Protein AF-0000000084574179 (afdb_homodimer)

Foldseek 3Di:
DPWQWDWDDDPPDTLTDTDDPDDDDALDDVVVWDLADKDAAADDPPDDLVPVVRLQVVAAPFPRQWFFDDPVRDIDGHVVSLLSVLVNLVSVCVVPNDPDPVSVVSNVVSVVSNVSVCVVVVFPDDFDWDFDQPPVRPDTDTDGDSHRPMDRGTDCVVSSVSRNVRSVPDPPVVD/DPFQWDWDDDPPDTLTDTDDDDDDDALDDVVVWDLADKDAAADDPPDDLVPVVRLQVVAAPFPRQWFFDDPVRDIDGHVVSLLSVLVNLVSVCVVPNDPDPVSVVSNVVSVVSNVSVCVVVVFPDDFDWDFDQDPVRPDTDTDGDSHRPMDRGTDCVVSSVSRNVRSVPDPPVVD

Secondary structure (DSSP, 8-state):
-----EEE--SSS-EEEEE------BSS-GGGS-S-EEEE----SS--TT-HHHHHTTSPTTTSSEEEETTTTEEEEEHHHHHHHHHHHHHHHHHS--SSHHHHHHHHHHHHHHHHHHHHH---BEEEEEEEE-TTSS-EEEEE--TT-EEEE--HHHHHHHHHHHHTTS-GGG-/-----EEE-SSSS-EEEEE------BSS-GGGS-S-EEEE----SS--TT-HHHHHTTSPTTTSSEEEETTTTEEEEEHHHHHHHHHHHHHHHHHS--SSHHHHHHHHHHHHHHHHHHHHH---BEEEEEEEE-TTSS-EEEEE--TT-EEEE--HHHHHHHHHHHHTTS-GGG-

Solvent-accessible surface area (backbone atoms only — not comparable to full-atom values): 19547 Å² total; per-residue (Å²): 127,82,81,62,71,40,63,56,86,50,76,98,49,56,63,42,34,39,70,48,96,67,93,68,66,45,78,55,62,63,90,81,52,53,66,49,16,26,32,54,37,65,86,45,92,50,60,49,73,84,40,60,68,57,59,57,62,76,38,32,70,88,58,55,34,33,38,62,46,73,95,84,47,47,54,26,29,30,42,34,43,51,48,51,49,32,50,51,47,47,39,46,27,54,74,41,72,58,90,42,72,65,50,44,51,49,40,49,51,30,52,46,49,48,53,52,50,49,42,30,62,38,45,42,42,54,23,52,48,41,79,38,76,30,91,83,66,79,43,76,39,80,39,69,48,52,67,67,39,72,41,76,12,26,60,40,51,56,57,36,50,53,34,35,56,46,44,73,68,49,61,84,81,73,110,128,80,82,63,71,41,63,54,80,56,81,97,52,55,62,43,34,38,70,47,95,67,94,68,68,47,78,55,60,63,89,81,52,52,68,49,16,26,31,55,37,64,84,44,94,48,62,48,72,86,40,60,69,58,58,56,64,75,38,31,69,88,56,52,35,34,39,62,47,74,95,82,46,47,55,25,28,30,41,33,43,52,46,50,52,32,50,50,47,48,40,45,27,53,74,41,72,58,90,42,72,64,51,43,51,51,41,50,52,29,52,46,50,47,53,52,49,49,43,30,61,38,45,42,41,54,24,50,49,42,79,37,75,29,91,85,66,80,44,74,40,83,39,71,48,52,66,68,39,72,41,77,11,25,61,40,52,56,56,38,50,52,34,34,54,46,46,74,69,49,62,83,81,71,111

Structure (mmCIF, N/CA/C/O backbone):
data_AF-0000000084574179-model_v1
#
loop_
_entity.id
_entity.type
_entity.pdbx_description
1 polymer 'Oxidase ustYa'
#
loop_
_atom_site.group_PDB
_atom_site.id
_atom_site.type_symbol
_atom_site.label_atom_id
_atom_site.label_alt_id
_atom_site.label_comp_id
_atom_site.label_asym_id
_atom_site.label_entity_id
_atom_site.label_seq_id
_atom_site.pdbx_PDB_ins_code
_atom_site.Cartn_x
_atom_site.Cartn_y
_atom_site.Cartn_z
_atom_site.occupancy
_atom_site.B_iso_or_equiv
_atom_site.auth_seq_id
_atom_site.auth_comp_id
_atom_site.auth_asym_id
_atom_site.auth_atom_id
_atom_site.pdbx_PDB_model_num
ATOM 1 N N . MET A 1 1 ? -25.5 13.062 -9.18 1 33.16 1 MET A N 1
ATOM 2 C CA . MET A 1 1 ? -24.188 13.328 -8.586 1 33.16 1 MET A CA 1
ATOM 3 C C . MET A 1 1 ? -23.109 13.43 -9.664 1 33.16 1 MET A C 1
ATOM 5 O O . MET A 1 1 ? -23.109 12.648 -10.617 1 33.16 1 MET A O 1
ATOM 9 N N . PRO A 1 2 ? -22.391 14.562 -9.672 1 37.19 2 PRO A N 1
ATOM 10 C CA . PRO A 1 2 ? -21.422 14.688 -10.773 1 37.19 2 PRO A CA 1
ATOM 11 C C . PRO A 1 2 ? -20.438 13.531 -10.828 1 37.19 2 PRO A C 1
ATOM 13 O O . PRO A 1 2 ? -20.188 12.883 -9.805 1 37.19 2 PRO A O 1
ATOM 16 N N . PRO A 1 3 ? -20.141 13.062 -11.992 1 38.44 3 PRO A N 1
ATOM 17 C CA . PRO A 1 3 ? -19.188 11.961 -12.148 1 38.44 3 PRO A CA 1
ATOM 18 C C . PRO A 1 3 ? -17.859 12.227 -11.453 1 38.44 3 PRO A C 1
ATOM 20 O O . PRO A 1 3 ? -17.297 13.32 -11.578 1 38.44 3 PRO A O 1
ATOM 23 N N . LYS A 1 4 ? -17.453 11.523 -10.375 1 46.97 4 LYS A N 1
ATOM 24 C CA . LYS A 1 4 ? -16.266 11.656 -9.539 1 46.97 4 LYS A CA 1
ATOM 25 C C . LYS A 1 4 ? -14.984 11.375 -10.336 1 46.97 4 LYS A C 1
ATOM 27 O O . LYS A 1 4 ? -14.633 10.219 -10.555 1 46.97 4 LYS A O 1
ATOM 32 N N . HIS A 1 5 ? -14.648 12.328 -11.492 1 40.31 5 HIS A N 1
ATOM 33 C CA . HIS A 1 5 ? -13.398 12.102 -12.219 1 40.31 5 HIS A CA 1
ATOM 34 C C . HIS A 1 5 ? -12.234 12.82 -11.531 1 40.31 5 HIS A C 1
ATOM 36 O O . HIS A 1 5 ? -12.352 13.992 -11.172 1 40.31 5 HIS A O 1
ATOM 42 N N . ALA A 1 6 ? -11.508 12.227 -10.656 1 45.81 6 ALA A N 1
ATOM 43 C CA . ALA A 1 6 ? -10.297 12.883 -10.188 1 45.81 6 ALA A CA 1
ATOM 44 C C . ALA A 1 6 ? -9.062 12.336 -10.898 1 45.81 6 ALA A C 1
ATOM 46 O O . ALA A 1 6 ? -8.984 11.141 -11.188 1 45.81 6 ALA A O 1
ATOM 47 N N . THR A 1 7 ? -8.406 13.312 -11.648 1 45.06 7 THR A N 1
ATOM 48 C CA . THR A 1 7 ? -7.195 12.922 -12.367 1 45.06 7 THR A CA 1
ATOM 49 C C . THR A 1 7 ? -5.957 13.531 -11.711 1 45.06 7 THR A C 1
ATOM 51 O O . THR A 1 7 ? -5.996 14.672 -11.234 1 45.06 7 THR A O 1
ATOM 54 N N . LEU A 1 8 ? -5.242 12.93 -11.086 1 45.03 8 LEU A N 1
ATOM 55 C CA . LEU A 1 8 ? -3.924 13.484 -10.789 1 45.03 8 LEU A CA 1
ATOM 56 C C . LEU A 1 8 ? -3.059 13.531 -12.047 1 45.03 8 LEU A C 1
ATOM 58 O O . LEU A 1 8 ? -3.168 12.656 -12.914 1 45.03 8 LEU A O 1
ATOM 62 N N . LEU A 1 9 ? -2.605 15.016 -12.414 1 39.53 9 LEU A N 1
ATOM 63 C CA . LEU A 1 9 ? -1.949 15.5 -13.625 1 39.53 9 LEU A CA 1
ATOM 64 C C . LEU A 1 9 ? -0.779 14.594 -14 1 39.53 9 LEU A C 1
ATOM 66 O O . LEU A 1 9 ? -0.029 14.148 -13.133 1 39.53 9 LEU A O 1
ATOM 70 N N . SER A 1 10 ? -0.523 13.602 -14.641 1 37.28 10 SER A N 1
ATOM 71 C CA . SER A 1 10 ? 0.665 13.727 -15.484 1 37.28 10 SER A CA 1
ATOM 72 C C . SER A 1 10 ? 0.309 14.242 -16.875 1 37.28 10 SER A C 1
ATOM 74 O O . SER A 1 10 ? -0.861 14.234 -17.266 1 37.28 10 SER A O 1
ATOM 76 N N . GLY A 1 11 ? 0.774 14.102 -17.969 1 37.06 11 GLY A N 1
ATOM 77 C CA . GLY A 1 11 ? 0.663 14.016 -19.422 1 37.06 11 GLY A CA 1
ATOM 78 C C . GLY A 1 11 ? -0.451 13.094 -19.875 1 37.06 11 GLY A C 1
ATOM 79 O O . GLY A 1 11 ? -1.418 12.867 -19.141 1 37.06 11 GLY A O 1
ATOM 80 N N . THR A 1 12 ? -0.338 12.234 -21.031 1 42 12 THR A N 1
ATOM 81 C CA . THR A 1 12 ? -1.241 11.375 -21.781 1 42 12 THR A CA 1
ATOM 82 C C . THR A 1 12 ? -1.78 10.242 -20.906 1 42 12 THR A C 1
ATOM 84 O O . THR A 1 12 ? -2.785 9.617 -21.25 1 42 12 THR A O 1
ATOM 87 N N . GLN A 1 13 ? -1.018 9.742 -19.922 1 43.09 13 GLN A N 1
ATOM 88 C CA . GLN A 1 13 ? -1.511 8.609 -19.141 1 43.09 13 GLN A CA 1
ATOM 89 C C . GLN A 1 13 ? -1.781 9 -17.703 1 43.09 13 GLN A C 1
ATOM 91 O O . GLN A 1 13 ? -0.897 9.531 -17.016 1 43.09 13 GLN A O 1
ATOM 96 N N . THR A 1 14 ? -3.195 9.328 -17.328 1 53.28 14 THR A N 1
ATOM 97 C CA . THR A 1 14 ? -3.693 9.812 -16.047 1 53.28 14 THR A CA 1
ATOM 98 C C . THR A 1 14 ? -4.258 8.664 -15.219 1 53.28 14 THR A C 1
ATOM 100 O O . THR A 1 14 ? -4.805 7.703 -15.766 1 53.28 14 THR A O 1
ATOM 103 N N . THR A 1 15 ? -3.678 8.617 -13.992 1 61.66 15 THR A N 1
ATOM 104 C CA . THR A 1 15 ? -4.395 7.742 -13.07 1 61.66 15 THR A CA 1
ATOM 105 C C . THR A 1 15 ? -5.727 8.359 -12.664 1 61.66 15 THR A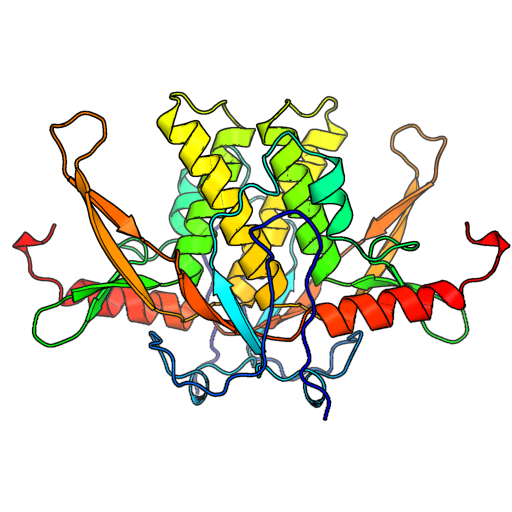 C 1
ATOM 107 O O . THR A 1 15 ? -5.766 9.5 -12.18 1 61.66 15 THR A O 1
ATOM 110 N N . SER A 1 16 ? -6.777 7.773 -13.188 1 60.12 16 SER A N 1
ATOM 111 C CA . SER A 1 16 ? -8.094 8.32 -12.891 1 60.12 16 SER A CA 1
ATOM 112 C C . SER A 1 16 ? -9.008 7.27 -12.273 1 60.12 16 SER A C 1
ATOM 114 O O . SER A 1 16 ? -8.75 6.07 -12.391 1 60.12 16 SER A O 1
ATOM 116 N N . VAL A 1 17 ? -9.922 7.707 -11.422 1 57.12 17 VAL A N 1
ATOM 117 C CA . VAL A 1 17 ? -10.969 6.84 -10.883 1 57.12 17 VAL A CA 1
ATOM 118 C C . VAL A 1 17 ? -12.336 7.305 -11.391 1 57.12 17 VAL A C 1
ATOM 120 O O . VAL A 1 17 ? -12.586 8.508 -11.508 1 57.12 17 VAL A O 1
ATOM 123 N N . THR A 1 18 ? -13.07 6.379 -11.953 1 58.19 18 THR A N 1
ATOM 124 C CA . THR A 1 18 ? -14.414 6.633 -12.445 1 58.19 18 THR A CA 1
ATOM 125 C C . THR A 1 18 ? -15.438 5.793 -11.68 1 58.19 18 THR A C 1
ATOM 127 O O . THR A 1 18 ? -15.094 4.738 -11.133 1 58.19 18 THR A O 1
ATOM 130 N N . SER A 1 19 ? -16.578 6.215 -11.383 1 53.06 19 SER A N 1
ATOM 131 C CA . SER A 1 19 ? -17.656 5.461 -10.727 1 53.06 19 SER A CA 1
ATOM 132 C C . SER A 1 19 ? -18.141 4.324 -11.617 1 53.06 19 SER A C 1
ATOM 134 O O . SER A 1 19 ? -18.453 4.535 -12.789 1 53.06 19 SER A O 1
ATOM 136 N N . ARG A 1 20 ? -17.875 3.031 -11.359 1 59.81 20 ARG A N 1
ATOM 137 C CA . ARG A 1 20 ? -18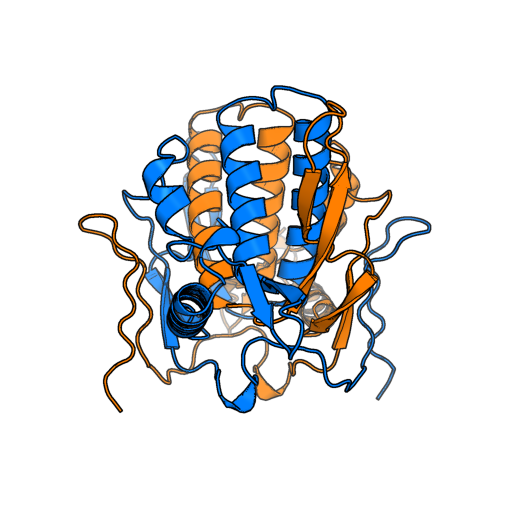.391 1.883 -12.086 1 59.81 20 ARG A CA 1
ATOM 138 C C . ARG A 1 20 ? -18.688 0.72 -11.141 1 59.81 20 ARG A C 1
ATOM 140 O O . ARG A 1 20 ? -17.922 0.468 -10.211 1 59.81 20 ARG A O 1
ATOM 147 N N . ARG A 1 21 ? -19.984 0.148 -11.18 1 55.59 21 ARG A N 1
ATOM 148 C CA . ARG A 1 21 ? -20.328 -1.036 -10.406 1 55.59 21 ARG A CA 1
ATOM 149 C C . ARG A 1 21 ? -20.172 -2.303 -11.242 1 55.59 21 ARG A C 1
ATOM 151 O O . ARG A 1 21 ? -20.953 -2.537 -12.172 1 55.59 21 ARG A O 1
ATOM 158 N N . THR A 1 22 ? -18.922 -2.721 -11.5 1 59.59 22 THR A N 1
ATOM 159 C CA . THR A 1 22 ? -18.781 -3.982 -12.211 1 59.59 22 THR A CA 1
ATOM 160 C C . THR A 1 22 ? -18.234 -5.07 -11.289 1 59.59 22 THR A C 1
ATOM 162 O O . THR A 1 22 ? -17.5 -4.781 -10.352 1 59.59 22 THR A O 1
ATOM 165 N N . SER A 1 23 ? -18.875 -6.223 -11.484 1 66.44 23 SER A N 1
ATOM 166 C CA . SER A 1 23 ? -18.375 -7.395 -10.773 1 66.44 23 SER A CA 1
ATOM 167 C C . SER A 1 23 ? -16.969 -7.777 -11.25 1 66.44 23 SER A C 1
ATOM 169 O O . SER A 1 23 ? -16.766 -8.016 -12.445 1 66.44 23 SER A O 1
ATOM 171 N N . LEU A 1 24 ? -16.031 -7.594 -10.414 1 82.56 24 LEU A N 1
ATOM 172 C CA . LEU A 1 24 ? -14.664 -7.945 -10.758 1 82.56 24 LEU A CA 1
ATOM 173 C C . LEU A 1 24 ? -14.273 -9.281 -10.133 1 82.56 24 LEU A C 1
ATOM 175 O O . LEU A 1 24 ? -14.75 -9.633 -9.055 1 82.56 24 LEU A O 1
ATOM 179 N N . GLN A 1 25 ? -13.508 -10.094 -10.898 1 88.62 25 GLN A N 1
ATOM 180 C CA . GLN A 1 25 ? -13.055 -11.383 -10.375 1 88.62 25 GLN A CA 1
ATOM 181 C C . GLN A 1 25 ? -12.211 -11.195 -9.117 1 88.62 25 GLN A C 1
ATOM 183 O O . GLN A 1 25 ? -11.25 -10.414 -9.117 1 88.62 25 GLN A O 1
ATOM 188 N N . ALA A 1 26 ? -12.625 -11.859 -8.086 1 94.38 26 ALA A N 1
ATOM 189 C CA . ALA A 1 26 ? -11.961 -11.797 -6.785 1 94.38 26 ALA A CA 1
ATOM 190 C C . ALA A 1 26 ? -11.781 -13.188 -6.191 1 94.38 26 ALA A C 1
ATOM 192 O O . ALA A 1 26 ? -12.516 -14.117 -6.535 1 94.38 26 ALA A O 1
ATOM 193 N N . LEU A 1 27 ? -10.719 -13.297 -5.414 1 94.69 27 LEU A N 1
ATOM 194 C CA . LEU A 1 27 ? -10.469 -14.586 -4.777 1 94.69 27 LEU A CA 1
ATOM 195 C C . LEU A 1 27 ? -11.625 -14.977 -3.857 1 94.69 27 LEU A C 1
ATOM 197 O O . LEU A 1 27 ? -12.016 -16.141 -3.809 1 94.69 27 LEU A O 1
ATOM 201 N N . ILE A 1 28 ? -12.062 -14.047 -3.072 1 92.88 28 ILE A N 1
ATOM 202 C CA . ILE A 1 28 ? -13.234 -14.18 -2.217 1 92.88 28 ILE A CA 1
ATOM 203 C C . ILE A 1 28 ? -14.156 -12.977 -2.412 1 92.88 28 ILE A C 1
ATOM 205 O O . ILE A 1 28 ? -13.688 -11.852 -2.609 1 92.88 28 ILE A O 1
ATOM 209 N N . PRO A 1 29 ? -15.484 -13.266 -2.369 1 90.12 29 PRO A N 1
ATOM 210 C CA . PRO A 1 29 ? -16.375 -12.117 -2.459 1 90.12 29 PRO A CA 1
ATOM 211 C C . PRO A 1 29 ? -16.188 -11.133 -1.309 1 90.12 29 PRO A C 1
ATOM 213 O O . PRO A 1 29 ? -15.953 -11.539 -0.17 1 90.12 29 PRO A O 1
ATOM 216 N N . LEU A 1 30 ? -16.234 -9.797 -1.624 1 85.75 30 LEU A N 1
ATOM 217 C CA . LEU A 1 30 ? -16.031 -8.766 -0.614 1 85.75 30 LEU A CA 1
ATOM 218 C C . LEU A 1 30 ? -17.016 -8.914 0.532 1 85.75 30 LEU A C 1
ATOM 220 O O . LEU A 1 30 ? -16.703 -8.594 1.68 1 85.75 30 LEU A O 1
ATOM 224 N N . SER A 1 31 ? -18.266 -9.406 0.233 1 86.19 31 SER A N 1
ATOM 225 C CA . SER A 1 31 ? -19.281 -9.609 1.26 1 86.19 31 SER A CA 1
ATOM 226 C C . SER A 1 31 ? -18.812 -10.609 2.309 1 86.19 31 SER A C 1
ATOM 228 O O . SER A 1 31 ? -19.266 -10.578 3.455 1 86.19 31 SER A O 1
ATOM 230 N N . ARG A 1 32 ? -17.859 -11.516 1.985 1 90.5 32 ARG A N 1
ATOM 231 C CA . ARG A 1 32 ? -17.328 -12.523 2.898 1 90.5 32 ARG A CA 1
ATOM 232 C C . ARG A 1 32 ? -15.977 -12.078 3.467 1 90.5 32 ARG A C 1
ATOM 234 O O . ARG A 1 32 ? -15.289 -12.867 4.117 1 90.5 32 ARG A O 1
ATOM 241 N N . HIS A 1 33 ? -15.625 -10.914 3.154 1 91.06 33 HIS A N 1
ATOM 242 C CA . HIS A 1 33 ? -14.344 -10.375 3.6 1 91.06 33 HIS A CA 1
ATOM 243 C C . HIS A 1 33 ? -14.508 -8.953 4.133 1 91.06 33 HIS A C 1
ATOM 245 O O . HIS A 1 33 ? -13.906 -8.016 3.6 1 91.06 33 HIS A O 1
ATOM 251 N N . PRO A 1 34 ? -15.297 -8.828 5.203 1 87.19 34 PRO A N 1
ATOM 252 C CA . PRO A 1 34 ? -15.578 -7.488 5.73 1 87.19 34 PRO A CA 1
ATOM 253 C C . PRO A 1 34 ? -14.375 -6.875 6.441 1 87.19 34 PRO A C 1
ATOM 255 O O . PRO A 1 34 ? -13.406 -7.578 6.746 1 87.19 34 PRO A O 1
ATOM 258 N N . ARG A 1 35 ? -14.367 -5.57 6.613 1 87.25 35 ARG A N 1
ATOM 259 C CA . ARG A 1 35 ? -13.367 -4.859 7.406 1 87.25 35 ARG A CA 1
ATOM 260 C C . ARG A 1 35 ? -13.695 -4.941 8.891 1 87.25 35 ARG A C 1
ATOM 262 O O . ARG A 1 35 ? -13.969 -3.922 9.531 1 87.25 35 ARG A O 1
ATOM 269 N N . ASP A 1 36 ? -13.594 -6.102 9.484 1 86.5 36 ASP A N 1
ATOM 270 C CA . ASP A 1 36 ? -14.023 -6.305 10.867 1 86.5 36 ASP A CA 1
ATOM 271 C C . ASP A 1 36 ? -12.859 -6.785 11.734 1 86.5 36 ASP A C 1
ATOM 273 O O . ASP A 1 36 ? -13.078 -7.316 12.828 1 86.5 36 ASP A O 1
ATOM 277 N N . SER A 1 37 ? -11.664 -6.672 11.242 1 88.94 37 SER A N 1
ATOM 278 C CA . SER A 1 37 ? -10.461 -7.016 12 1 88.94 37 SER A CA 1
ATOM 279 C C . SER A 1 37 ? -9.68 -5.766 12.391 1 88.94 37 SER A C 1
ATOM 281 O O . SER A 1 37 ? -9.852 -4.707 11.789 1 88.94 37 SER A O 1
ATOM 283 N N . ALA A 1 38 ? -8.914 -5.961 13.445 1 89.25 38 ALA A N 1
ATOM 284 C CA . ALA A 1 38 ? -8.117 -4.84 13.938 1 89.25 38 ALA A CA 1
ATOM 285 C C . ALA A 1 38 ? -6.625 -5.133 13.82 1 89.25 38 ALA A C 1
ATOM 287 O O . ALA A 1 38 ? -6.176 -6.238 14.133 1 89.25 38 ALA A O 1
ATOM 288 N N . LEU A 1 39 ? -5.953 -4.254 13.312 1 88.81 39 LEU A N 1
ATOM 289 C CA . LEU A 1 39 ? -4.496 -4.273 13.273 1 88.81 39 LEU A CA 1
ATOM 290 C C . LEU A 1 39 ? -3.92 -3.084 14.039 1 88.81 39 LEU A C 1
ATOM 292 O O . LEU A 1 39 ? -4.277 -1.935 13.773 1 88.81 39 LEU A O 1
ATOM 296 N N . THR A 1 40 ? -3.121 -3.332 15.039 1 89.44 40 THR A N 1
ATOM 297 C CA . THR A 1 40 ? -2.359 -2.279 15.703 1 89.44 40 THR A CA 1
ATOM 298 C C . THR A 1 40 ? -0.979 -2.131 15.07 1 89.44 40 THR A C 1
ATOM 300 O O . THR A 1 40 ? -0.205 -3.09 15.023 1 89.44 40 THR A O 1
ATOM 303 N N . ILE A 1 41 ? -0.75 -0.962 14.57 1 89.88 41 ILE A N 1
ATOM 304 C CA . ILE A 1 41 ? 0.525 -0.723 13.898 1 89.88 41 ILE A CA 1
ATOM 305 C C . ILE A 1 41 ? 1.666 -0.836 14.914 1 89.88 41 ILE A C 1
ATOM 307 O O . ILE A 1 41 ? 1.615 -0.233 15.984 1 89.88 41 ILE A O 1
ATOM 311 N N . GLU A 1 42 ? 2.674 -1.565 14.539 1 85.06 42 GLU A N 1
ATOM 312 C CA . GLU A 1 42 ? 3.82 -1.779 15.414 1 85.06 42 GLU A CA 1
ATOM 313 C C . GLU A 1 42 ? 5.133 -1.592 14.664 1 85.06 42 GLU A C 1
ATOM 315 O O . GLU A 1 42 ? 5.184 -1.765 13.445 1 85.06 42 GLU A O 1
ATOM 320 N N . ASP A 1 43 ? 6.102 -1.071 15.336 1 79.25 43 ASP A N 1
ATOM 321 C CA . ASP A 1 43 ? 7.465 -1.112 14.82 1 79.25 43 ASP A CA 1
ATOM 322 C C . ASP A 1 43 ? 8.164 -2.404 15.227 1 79.25 43 ASP A C 1
ATOM 324 O O . ASP A 1 43 ? 8.594 -2.551 16.375 1 79.25 43 ASP A O 1
ATOM 328 N N . SER A 1 44 ? 8.07 -3.352 14.555 1 71.31 44 SER A N 1
ATOM 329 C CA . SER A 1 44 ? 8.523 -4.691 14.898 1 71.31 44 SER A CA 1
ATOM 330 C C . SER A 1 44 ? 10.039 -4.809 14.781 1 71.31 44 SER A C 1
ATOM 332 O O . SER A 1 44 ? 10.664 -4.102 13.984 1 71.31 44 SER A O 1
ATOM 334 N N . VAL A 1 45 ? 10.648 -5.609 15.695 1 80.19 45 VAL A N 1
ATOM 335 C CA . VAL A 1 45 ? 12.047 -6.004 15.531 1 80.19 45 VAL A CA 1
ATOM 336 C C . VAL A 1 45 ? 12.188 -6.934 14.328 1 80.19 45 VAL A C 1
ATOM 338 O O . VAL A 1 45 ? 13.305 -7.312 13.961 1 80.19 45 VAL A O 1
ATOM 341 N N . HIS A 1 46 ? 11.07 -7.203 13.719 1 85.44 46 HIS A N 1
ATOM 342 C CA . HIS A 1 46 ? 11.031 -8.062 12.539 1 85.44 46 HIS A CA 1
ATOM 343 C C . HIS A 1 46 ? 10.969 -7.23 11.258 1 85.44 46 HIS A C 1
ATOM 345 O O . HIS A 1 46 ? 10.672 -6.035 11.305 1 85.44 46 HIS A O 1
ATOM 351 N N . TYR A 1 47 ? 11.328 -7.906 10.125 1 91.69 47 TYR A N 1
ATOM 352 C CA . TYR A 1 47 ? 11.227 -7.344 8.781 1 91.69 47 TYR A CA 1
ATOM 353 C C . TYR A 1 47 ? 12.203 -6.195 8.594 1 91.69 47 TYR A C 1
ATOM 355 O O . TYR A 1 47 ? 11.867 -5.168 8.008 1 91.69 47 TYR A O 1
ATOM 363 N N . LEU A 1 48 ? 13.328 -6.344 9.211 1 91.44 48 LEU A N 1
ATOM 364 C CA . LEU A 1 48 ? 14.43 -5.465 8.844 1 91.44 48 LEU A CA 1
ATOM 365 C C . LEU A 1 48 ? 14.75 -5.586 7.359 1 91.44 48 LEU A C 1
ATOM 367 O O . LEU A 1 48 ? 14.594 -6.66 6.77 1 91.44 48 LEU A O 1
ATOM 371 N N . PRO A 1 49 ? 15.25 -4.508 6.773 1 93.62 49 PRO A N 1
ATOM 372 C CA . PRO A 1 49 ? 15.438 -4.516 5.324 1 93.62 49 PRO A CA 1
ATOM 373 C C . PRO A 1 49 ? 16.328 -5.656 4.844 1 93.62 49 PRO A C 1
ATOM 375 O O . PRO A 1 49 ? 16.141 -6.18 3.744 1 93.62 49 PRO A O 1
ATOM 378 N N . ASN A 1 50 ? 17.266 -6.09 5.617 1 93.81 50 ASN A N 1
ATOM 379 C CA . ASN A 1 50 ? 18.219 -7.09 5.148 1 93.81 50 ASN A CA 1
ATOM 380 C C . ASN A 1 50 ? 17.766 -8.508 5.508 1 93.81 50 ASN A C 1
ATOM 382 O O . ASN A 1 50 ? 18.453 -9.477 5.172 1 93.81 50 ASN A O 1
ATOM 386 N N . ASN A 1 51 ? 16.672 -8.688 6.145 1 93.62 51 ASN A N 1
ATOM 387 C CA . ASN A 1 51 ? 16.188 -10.008 6.547 1 93.62 51 ASN A CA 1
ATOM 388 C C . ASN A 1 51 ? 15.273 -10.609 5.496 1 93.62 51 ASN A C 1
ATOM 390 O O . ASN A 1 51 ? 14.047 -10.586 5.648 1 93.62 51 ASN A O 1
ATOM 394 N N . SER A 1 52 ? 15.805 -11.281 4.551 1 94.12 52 SER A N 1
ATOM 395 C CA . SER A 1 52 ? 15.07 -11.812 3.412 1 94.12 52 SER A CA 1
ATOM 396 C C . SER A 1 52 ? 14.102 -12.914 3.842 1 94.12 52 SER A C 1
ATOM 398 O O . SER A 1 52 ? 13.016 -13.047 3.279 1 94.12 52 SER A O 1
ATOM 400 N N . ALA A 1 53 ? 14.492 -13.711 4.781 1 93.25 53 ALA A N 1
ATOM 401 C CA . ALA A 1 53 ? 13.648 -14.82 5.234 1 93.25 53 ALA A CA 1
ATOM 402 C C . ALA A 1 53 ? 12.336 -14.305 5.812 1 93.25 53 ALA A C 1
ATOM 404 O O . ALA A 1 53 ? 11.266 -14.852 5.52 1 93.25 53 ALA A O 1
ATOM 405 N N . GLU A 1 54 ? 12.359 -13.289 6.617 1 92 54 GLU A N 1
ATOM 406 C CA . GLU A 1 54 ? 11.148 -12.727 7.211 1 92 54 GLU A CA 1
ATOM 407 C C . GLU A 1 54 ? 10.25 -12.102 6.145 1 92 54 GLU A C 1
ATOM 409 O O . GLU A 1 54 ? 9.031 -12.289 6.172 1 92 54 GLU A O 1
ATOM 414 N N . TRP A 1 55 ? 10.852 -11.398 5.211 1 94.5 55 TRP A N 1
ATOM 415 C CA . TRP A 1 55 ? 10.055 -10.805 4.137 1 94.5 55 TRP A CA 1
ATOM 416 C C . TRP A 1 55 ? 9.422 -11.891 3.273 1 94.5 55 TRP A C 1
ATOM 418 O O . TRP A 1 55 ? 8.273 -11.75 2.838 1 94.5 55 TRP A O 1
ATOM 428 N N . HIS A 1 56 ? 10.055 -13.016 3.062 1 93.25 56 HIS A N 1
ATOM 429 C CA . HIS A 1 56 ? 9.516 -14.141 2.305 1 93.25 56 HIS A CA 1
ATOM 430 C C . HIS A 1 56 ? 8.352 -14.797 3.045 1 93.25 56 HIS A C 1
ATOM 432 O O . HIS A 1 56 ? 7.441 -15.336 2.42 1 93.25 56 HIS A O 1
ATOM 438 N N . SER A 1 57 ? 8.383 -14.703 4.336 1 91.12 57 SER A N 1
ATOM 439 C CA . SER A 1 57 ? 7.371 -15.359 5.152 1 91.12 57 SER A CA 1
ATOM 440 C C . SER A 1 57 ? 6.004 -14.703 4.98 1 91.12 57 SER A C 1
ATOM 442 O O . SER A 1 57 ? 4.984 -15.258 5.383 1 91.12 57 SER A O 1
ATOM 444 N N . MET A 1 58 ? 5.918 -13.523 4.34 1 91.5 58 MET A N 1
ATOM 445 C CA . MET A 1 58 ? 4.652 -12.82 4.125 1 91.5 58 MET A CA 1
ATOM 446 C C . MET A 1 58 ? 3.797 -13.547 3.096 1 91.5 58 MET A C 1
ATOM 448 O O . MET A 1 58 ? 2.592 -13.305 3.004 1 91.5 58 MET A O 1
ATOM 452 N N . PHE A 1 59 ? 4.43 -14.406 2.355 1 95.44 59 PHE A N 1
ATOM 453 C CA . PHE A 1 59 ? 3.732 -15.055 1.253 1 95.44 59 PHE A CA 1
ATOM 454 C C . PHE A 1 59 ? 3.219 -16.422 1.673 1 95.44 59 PHE A C 1
ATOM 456 O O . PHE A 1 59 ? 3.828 -17.094 2.512 1 95.44 59 PHE A O 1
ATOM 463 N N . PRO A 1 60 ? 2.02 -16.781 1.129 1 94.75 60 PRO A N 1
ATOM 464 C CA . PRO A 1 60 ? 1.552 -18.141 1.399 1 94.75 60 PRO A CA 1
ATOM 465 C C . PRO A 1 60 ? 2.566 -19.203 0.988 1 94.75 60 PRO A C 1
ATOM 467 O O . PRO A 1 60 ? 3.227 -19.062 -0.045 1 94.75 60 PRO A O 1
ATOM 470 N N . VAL A 1 61 ? 2.709 -20.188 1.815 1 92.19 61 VAL A N 1
ATOM 471 C CA . VAL A 1 61 ? 3.594 -21.297 1.499 1 92.19 61 VAL A CA 1
ATOM 472 C C . VAL A 1 61 ? 3.131 -21.984 0.211 1 92.19 61 VAL A C 1
ATOM 474 O O . VAL A 1 61 ? 1.931 -22.188 0.005 1 92.19 61 VAL A O 1
ATOM 477 N N . GLY A 1 62 ? 4.129 -22.391 -0.626 1 91.75 62 GLY A N 1
ATOM 478 C CA . GLY A 1 62 ? 3.795 -23.094 -1.854 1 91.75 62 GLY A CA 1
ATOM 479 C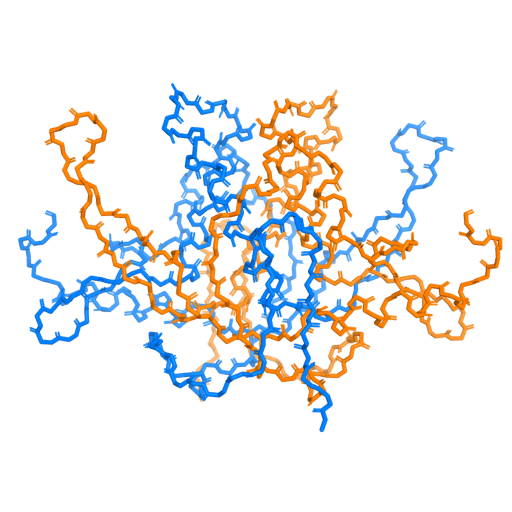 C . GLY A 1 62 ? 3.75 -22.188 -3.068 1 91.75 62 GLY A C 1
ATOM 480 O O . GLY A 1 62 ? 4.785 -21.891 -3.664 1 91.75 62 GLY A O 1
ATOM 481 N N . SER A 1 63 ? 2.584 -21.625 -3.348 1 90.56 63 SER A N 1
ATOM 482 C CA . SER A 1 63 ? 2.338 -20.922 -4.605 1 90.56 63 SER A CA 1
ATOM 483 C C . SER A 1 63 ? 2.93 -19.516 -4.586 1 90.56 63 SER A C 1
ATOM 485 O O . SER A 1 63 ? 3.055 -18.875 -5.629 1 90.56 63 SER A O 1
ATOM 487 N N . GLY A 1 64 ? 3.174 -18.938 -3.363 1 93.44 64 GLY A N 1
ATOM 488 C CA . GLY A 1 64 ? 3.691 -17.578 -3.25 1 93.44 64 GLY A CA 1
ATOM 489 C C . GLY A 1 64 ? 2.641 -16.516 -3.512 1 93.44 64 GLY A C 1
ATOM 490 O O . GLY A 1 64 ? 2.975 -15.352 -3.762 1 93.44 64 GLY A O 1
ATOM 491 N N . GLY A 1 65 ? 1.382 -16.891 -3.535 1 94.94 65 GLY A N 1
ATOM 492 C CA . GLY A 1 65 ? 0.328 -15.898 -3.729 1 94.94 65 GLY A CA 1
ATOM 493 C C . GLY A 1 65 ? -0.438 -16.094 -5.023 1 94.94 65 GLY A C 1
ATOM 494 O O . GLY A 1 65 ? -1.323 -15.305 -5.352 1 94.94 65 GLY A O 1
ATOM 495 N N . PHE A 1 66 ? -0.055 -17.141 -5.773 1 95 66 PHE A N 1
ATOM 496 C CA . PHE A 1 66 ? -0.787 -17.5 -6.98 1 95 66 PHE A CA 1
ATOM 497 C C . PHE A 1 66 ? -1.866 -18.531 -6.668 1 95 66 PHE A C 1
ATOM 499 O O . PHE A 1 66 ? -1.742 -19.297 -5.711 1 95 66 PHE A O 1
ATOM 506 N N . VAL A 1 67 ? -2.904 -18.5 -7.449 1 95.25 67 VAL A N 1
ATOM 507 C CA . VAL A 1 67 ? -3.973 -19.484 -7.34 1 95.25 67 VAL A CA 1
ATOM 508 C C . VAL A 1 67 ? -4.363 -19.984 -8.734 1 95.25 67 VAL A C 1
ATOM 510 O O . VAL A 1 67 ? -4.223 -19.25 -9.719 1 95.25 67 VAL A O 1
ATOM 513 N N . ARG A 1 68 ? -4.727 -21.203 -8.812 1 94.38 68 ARG A N 1
ATOM 514 C CA . ARG A 1 68 ? -5.301 -21.781 -10.023 1 94.38 68 ARG A CA 1
ATOM 515 C C . ARG A 1 68 ? -6.816 -21.922 -9.898 1 94.38 68 ARG A C 1
ATOM 517 O O . ARG A 1 68 ? -7.316 -22.484 -8.922 1 94.38 68 ARG A O 1
ATOM 524 N N . LEU A 1 69 ? -7.473 -21.328 -10.852 1 93.88 69 LEU A N 1
ATOM 525 C CA . LEU A 1 69 ? -8.93 -21.297 -10.773 1 93.88 69 LEU A CA 1
ATOM 526 C C . LEU A 1 69 ? -9.555 -21.766 -12.086 1 93.88 69 LEU A C 1
ATOM 528 O O . LEU A 1 69 ? -8.945 -21.641 -13.148 1 93.88 69 LEU A O 1
ATOM 532 N N . GLY A 1 70 ? -10.828 -22.266 -11.977 1 89.94 70 GLY A N 1
ATOM 533 C CA . GLY A 1 70 ? -11.586 -22.672 -13.148 1 89.94 70 GLY A CA 1
ATOM 534 C C . GLY A 1 70 ? -11.289 -24.094 -13.586 1 89.94 70 GLY A C 1
ATOM 535 O O . GLY A 1 70 ? -10.422 -24.75 -13.016 1 89.94 70 GLY A O 1
ATOM 536 N N . PRO A 1 71 ? -11.969 -24.578 -14.547 1 90.44 71 PRO A N 1
ATOM 537 C CA . PRO A 1 71 ? -11.836 -25.969 -15 1 90.44 71 PRO A CA 1
ATOM 538 C C . PRO A 1 71 ? -10.469 -26.25 -15.625 1 90.44 71 PRO A C 1
ATOM 540 O O . PRO A 1 71 ? -10 -27.391 -15.586 1 90.44 71 PRO A O 1
ATOM 543 N N . ARG A 1 72 ? -9.812 -25.266 -16.219 1 90.12 72 ARG A N 1
ATOM 544 C CA . ARG A 1 72 ? -8.523 -25.469 -16.875 1 90.12 72 ARG A CA 1
ATOM 545 C C . ARG A 1 72 ? -7.379 -25.094 -15.93 1 90.12 72 ARG A C 1
ATOM 547 O O . ARG A 1 72 ? -6.211 -25.109 -16.344 1 90.12 72 ARG A O 1
ATOM 554 N N . GLY A 1 73 ? -7.734 -24.625 -14.773 1 91.44 73 GLY A N 1
ATOM 555 C CA . GLY A 1 73 ? -6.699 -24.297 -13.812 1 91.44 73 GLY A CA 1
ATOM 556 C C . GLY A 1 73 ? -5.902 -23.062 -14.195 1 91.44 73 GLY A C 1
ATOM 557 O O . GLY A 1 73 ? -4.672 -23.062 -14.125 1 91.44 73 GLY A O 1
ATOM 558 N N . ARG A 1 74 ? -6.645 -22.078 -14.656 1 91.5 74 ARG A N 1
ATOM 559 C CA . ARG A 1 74 ? -5.973 -20.859 -15.062 1 91.5 74 ARG A CA 1
ATOM 560 C C . ARG A 1 74 ? -5.273 -20.188 -13.883 1 91.5 74 ARG A C 1
ATOM 562 O O . ARG A 1 74 ? -5.836 -20.109 -12.789 1 91.5 74 ARG A O 1
ATOM 569 N N . LEU A 1 75 ? -4.109 -19.688 -14.148 1 93 75 LEU A N 1
ATOM 570 C CA . LEU A 1 75 ? -3.273 -19.109 -13.094 1 93 75 LEU A CA 1
ATOM 571 C C . LEU A 1 75 ? -3.605 -17.625 -12.891 1 93 75 LEU A C 1
ATOM 573 O O . LEU A 1 75 ? -3.754 -16.875 -13.859 1 93 75 LEU A O 1
ATOM 577 N N . PHE A 1 76 ? -3.752 -17.219 -11.609 1 94.69 76 PHE A N 1
ATOM 578 C CA . PHE A 1 76 ? -3.973 -15.828 -11.227 1 94.69 76 PHE A CA 1
ATOM 579 C C . PHE A 1 76 ? -3.059 -15.438 -10.07 1 94.69 76 PHE A C 1
ATOM 581 O O . PHE A 1 76 ? -2.736 -16.266 -9.219 1 94.69 76 PHE A O 1
ATOM 588 N N . GLY A 1 77 ? -2.645 -14.242 -10.094 1 96 77 GLY A N 1
ATOM 589 C CA . GLY A 1 77 ? -2.123 -13.641 -8.875 1 96 77 GLY A CA 1
ATOM 590 C C . GLY A 1 77 ? -3.188 -12.953 -8.047 1 96 77 GLY A C 1
ATOM 591 O O . GLY A 1 77 ? -4.125 -12.367 -8.594 1 96 77 GLY A O 1
ATOM 592 N N . VAL A 1 78 ? -3.014 -13.039 -6.773 1 96.44 78 VAL A N 1
ATOM 593 C CA . VAL A 1 78 ? -3.863 -12.25 -5.887 1 96.44 78 VAL A CA 1
ATOM 594 C C . VAL A 1 78 ? -3.232 -10.883 -5.641 1 96.44 78 VAL A C 1
ATOM 596 O O . VAL A 1 78 ? -2.057 -10.789 -5.277 1 96.44 78 VAL A O 1
ATOM 599 N N . SER A 1 79 ? -3.975 -9.891 -5.777 1 96.81 79 SER A N 1
ATOM 600 C CA . SER A 1 79 ? -3.457 -8.523 -5.793 1 96.81 79 SER A CA 1
ATOM 601 C C . SER A 1 79 ? -2.695 -8.203 -4.512 1 96.81 79 SER A C 1
ATOM 603 O O . SER A 1 79 ? -1.658 -7.543 -4.543 1 96.81 79 SER A O 1
ATOM 605 N N . MET A 1 80 ? -3.164 -8.609 -3.336 1 96.75 80 MET A N 1
ATOM 606 C CA . MET A 1 80 ? -2.451 -8.336 -2.092 1 96.75 80 MET A CA 1
ATOM 607 C C . MET A 1 80 ? -1.032 -8.891 -2.145 1 96.75 80 MET A C 1
ATOM 609 O O . MET A 1 80 ? -0.077 -8.203 -1.79 1 96.75 80 MET A O 1
ATOM 613 N N . PHE A 1 81 ? -0.907 -10.078 -2.623 1 97.31 81 PHE A N 1
ATOM 614 C CA . PHE A 1 81 ? 0.41 -10.695 -2.658 1 97.31 81 PHE A CA 1
ATOM 615 C C . PHE A 1 81 ? 1.281 -10.062 -3.736 1 97.31 81 PHE A C 1
ATOM 617 O O . PHE A 1 81 ? 2.5 -9.977 -3.582 1 97.31 81 PHE A O 1
ATOM 624 N N . HIS A 1 82 ? 0.664 -9.664 -4.809 1 97.19 82 HIS A N 1
ATOM 625 C CA . HIS A 1 82 ? 1.403 -8.898 -5.805 1 97.19 82 HIS A CA 1
ATOM 626 C C . HIS A 1 82 ? 1.949 -7.602 -5.211 1 97.19 82 HIS A C 1
ATOM 628 O O . HIS A 1 82 ? 3.104 -7.242 -5.445 1 97.19 82 HIS A O 1
ATOM 634 N N . GLN A 1 83 ? 1.111 -6.922 -4.449 1 97.5 83 GLN A N 1
ATOM 635 C CA . GLN A 1 83 ? 1.539 -5.695 -3.783 1 97.5 83 GLN A CA 1
ATOM 636 C C . GLN A 1 83 ? 2.693 -5.969 -2.822 1 97.5 83 GLN A C 1
ATOM 638 O O . GLN A 1 83 ? 3.662 -5.207 -2.777 1 97.5 83 GLN A O 1
ATOM 643 N N . LEU A 1 84 ? 2.611 -7.012 -2.082 1 97.69 84 LEU A N 1
ATOM 644 C CA . LEU A 1 84 ? 3.686 -7.379 -1.167 1 97.69 84 LEU A CA 1
ATOM 645 C C . LEU A 1 84 ? 4.949 -7.762 -1.934 1 97.69 84 LEU A C 1
ATOM 647 O O . LEU A 1 84 ? 6.062 -7.473 -1.488 1 97.69 84 LEU A O 1
ATOM 651 N N . HIS A 1 85 ? 4.82 -8.445 -3.045 1 96.81 85 HIS A N 1
ATOM 652 C CA . HIS A 1 85 ? 5.945 -8.719 -3.932 1 96.81 85 HIS A CA 1
ATOM 653 C C . HIS A 1 85 ? 6.641 -7.434 -4.355 1 96.81 85 HIS A C 1
ATOM 655 O O . HIS A 1 85 ? 7.867 -7.34 -4.305 1 96.81 85 HIS A O 1
ATOM 661 N N . CYS A 1 86 ? 5.828 -6.512 -4.777 1 96.88 86 CYS A N 1
ATOM 662 C CA . CYS A 1 86 ? 6.375 -5.227 -5.195 1 96.88 86 CYS A CA 1
ATOM 663 C C . CYS A 1 86 ? 7.094 -4.539 -4.039 1 96.88 86 CYS A C 1
ATOM 665 O O . CYS A 1 86 ? 8.172 -3.977 -4.227 1 96.88 86 CYS A O 1
ATOM 667 N N . LEU A 1 87 ? 6.477 -4.555 -2.854 1 97.94 87 LEU A N 1
ATOM 668 C CA . LEU A 1 87 ? 7.125 -3.973 -1.684 1 97.94 87 LEU A CA 1
ATOM 669 C C . LEU A 1 87 ? 8.469 -4.648 -1.411 1 97.94 87 LEU A C 1
ATOM 671 O O . LEU A 1 87 ? 9.453 -3.977 -1.105 1 97.94 87 LEU A O 1
ATOM 675 N N . ASP A 1 88 ? 8.523 -5.938 -1.504 1 97.19 88 ASP A N 1
ATOM 676 C CA . ASP A 1 88 ? 9.766 -6.684 -1.301 1 97.19 88 ASP A CA 1
ATOM 677 C C . ASP A 1 88 ? 10.812 -6.301 -2.344 1 97.19 88 ASP A C 1
ATOM 679 O O . ASP A 1 88 ? 12.008 -6.238 -2.039 1 97.19 88 ASP A O 1
ATOM 683 N N . LYS A 1 89 ? 10.367 -6.105 -3.566 1 96.25 89 LYS A N 1
ATOM 684 C CA . LYS A 1 89 ? 11.289 -5.66 -4.605 1 96.25 89 LYS A CA 1
ATOM 685 C C . LYS A 1 89 ? 11.898 -4.305 -4.258 1 96.25 89 LYS A C 1
ATOM 687 O O . LYS A 1 89 ? 13.102 -4.094 -4.434 1 96.25 89 LYS A O 1
ATOM 692 N N . MET A 1 90 ? 11.109 -3.414 -3.746 1 96.56 90 MET A N 1
ATOM 693 C CA . MET A 1 90 ? 11.602 -2.104 -3.338 1 96.56 90 MET A CA 1
ATOM 694 C C . MET A 1 90 ? 12.57 -2.227 -2.162 1 96.56 90 MET A C 1
ATOM 696 O O . MET A 1 90 ? 13.617 -1.574 -2.139 1 96.56 90 MET A O 1
ATOM 700 N N . ARG A 1 91 ? 12.164 -3.049 -1.184 1 96.81 91 ARG A N 1
ATOM 701 C CA . ARG A 1 91 ? 13.039 -3.301 -0.043 1 96.81 91 ARG A CA 1
ATOM 702 C C . ARG A 1 91 ? 14.414 -3.777 -0.501 1 96.81 91 ARG A C 1
ATOM 704 O O . ARG A 1 91 ? 15.438 -3.281 -0.029 1 96.81 91 ARG A O 1
ATOM 711 N N . ARG A 1 92 ? 14.484 -4.719 -1.418 1 96.31 92 ARG A N 1
ATOM 712 C CA . ARG A 1 92 ? 15.75 -5.242 -1.927 1 96.31 92 ARG A CA 1
ATOM 713 C C . ARG A 1 92 ? 16.547 -4.148 -2.627 1 96.31 92 ARG A C 1
ATOM 715 O O . ARG A 1 92 ? 17.781 -4.066 -2.467 1 96.31 92 ARG A O 1
ATOM 722 N N . ALA A 1 93 ? 15.859 -3.348 -3.365 1 95.31 93 ALA A N 1
ATOM 723 C CA . ALA A 1 93 ? 16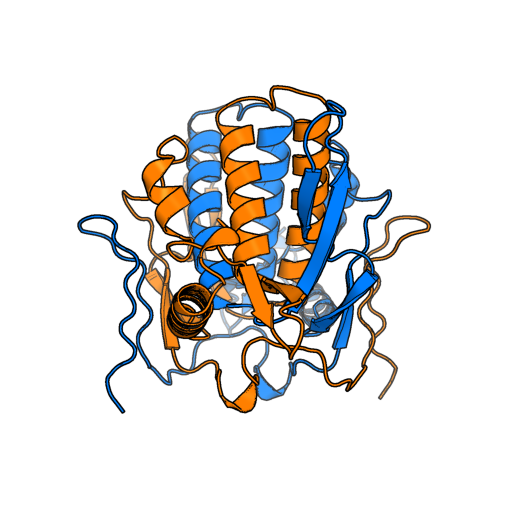.531 -2.281 -4.105 1 95.31 93 ALA A CA 1
ATOM 724 C C . ALA A 1 93 ? 17.125 -1.243 -3.158 1 95.31 93 ALA A C 1
ATOM 726 O O . ALA A 1 93 ? 18.125 -0.596 -3.482 1 95.31 93 ALA A O 1
ATOM 727 N N . VAL A 1 94 ? 16.469 -1.055 -2.014 1 94.12 94 VAL A N 1
ATOM 728 C CA . VAL A 1 94 ? 16.969 -0.13 -0.997 1 94.12 94 VAL A CA 1
ATOM 729 C C . VAL A 1 94 ? 18.234 -0.695 -0.356 1 94.12 94 VAL A C 1
ATOM 731 O O . VAL A 1 94 ? 19.141 0.057 0.001 1 94.12 94 VAL A O 1
ATOM 734 N N . VAL A 1 95 ? 18.297 -1.993 -0.212 1 93.06 95 VAL A N 1
ATOM 735 C CA . VAL A 1 95 ? 19.438 -2.662 0.415 1 93.06 95 VAL A CA 1
ATOM 736 C C . VAL A 1 95 ? 20.609 -2.742 -0.572 1 93.06 95 VAL A C 1
ATOM 738 O O . VAL A 1 95 ? 21.75 -2.494 -0.206 1 93.06 95 VAL A O 1
ATOM 741 N N . GLU A 1 96 ? 20.281 -3.119 -1.817 1 93.12 96 GLU A N 1
ATOM 742 C CA . GLU A 1 96 ? 21.266 -3.23 -2.887 1 93.12 96 GLU A CA 1
ATOM 743 C C . GLU A 1 96 ? 20.688 -2.793 -4.227 1 93.12 96 GLU A C 1
ATOM 745 O O . GLU A 1 96 ? 19.562 -3.182 -4.578 1 93.12 96 GLU A O 1
ATOM 750 N N . PRO A 1 97 ? 21.5 -2.09 -4.961 1 91.19 97 PRO A N 1
ATOM 751 C CA . PRO A 1 97 ? 21 -1.698 -6.285 1 91.19 97 PRO A CA 1
ATOM 752 C C . PRO A 1 97 ? 20.594 -2.896 -7.141 1 91.19 97 PRO A C 1
ATOM 754 O O . PRO A 1 97 ? 21.219 -3.955 -7.062 1 91.19 97 PRO A O 1
ATOM 757 N N . PRO A 1 98 ? 19.5 -2.65 -7.91 1 92.38 98 PRO A N 1
ATOM 758 C CA . PRO A 1 98 ? 19.141 -3.75 -8.812 1 92.38 98 PRO A CA 1
ATOM 759 C C . PRO A 1 98 ? 20.297 -4.191 -9.695 1 92.38 98 PRO A C 1
ATOM 761 O O . PRO A 1 98 ? 20.984 -3.354 -10.297 1 92.38 98 PRO A O 1
ATOM 764 N N . PRO A 1 99 ? 20.5 -5.469 -9.828 1 91.69 99 PRO A N 1
ATOM 765 C CA . PRO A 1 99 ? 21.703 -5.98 -10.5 1 91.69 99 PRO A CA 1
ATOM 766 C C . PRO A 1 99 ? 21.578 -5.945 -12.023 1 91.69 99 PRO A C 1
ATOM 768 O O . PRO A 1 99 ? 22.547 -6.234 -12.727 1 91.69 99 PRO A O 1
ATOM 771 N N . SER A 1 100 ? 20.438 -5.688 -12.594 1 91.94 100 SER A N 1
ATOM 772 C CA . SER A 1 100 ? 20.234 -5.668 -14.039 1 91.94 100 SER A CA 1
ATOM 773 C C . SER A 1 100 ? 19.219 -4.598 -14.438 1 91.94 100 SER A C 1
ATOM 775 O O . SER A 1 100 ? 18.5 -4.078 -13.586 1 91.94 100 SER A O 1
ATOM 777 N N . GLU A 1 101 ? 19.25 -4.289 -15.695 1 89.75 101 GLU A N 1
ATOM 778 C CA . GLU A 1 101 ? 18.281 -3.344 -16.234 1 89.75 101 GLU A CA 1
ATOM 779 C C . GLU A 1 101 ? 16.844 -3.867 -16.062 1 89.75 101 GLU A C 1
ATOM 781 O O . GLU A 1 101 ? 15.922 -3.092 -15.82 1 89.75 101 GLU A O 1
ATOM 786 N N . TRP A 1 102 ? 16.688 -5.117 -16.203 1 87.5 102 TRP A N 1
ATOM 787 C CA . TRP A 1 102 ? 15.391 -5.742 -16.031 1 87.5 102 TRP A CA 1
ATOM 788 C C . TRP A 1 102 ? 14.875 -5.543 -14.602 1 87.5 102 TRP A C 1
ATOM 790 O O . TRP A 1 102 ? 13.711 -5.18 -14.398 1 87.5 102 TRP A O 1
ATOM 800 N N . GLU A 1 103 ? 15.734 -5.789 -13.656 1 90.75 103 GLU A N 1
ATOM 801 C CA . GLU A 1 103 ? 15.328 -5.625 -12.266 1 90.75 103 GLU A CA 1
ATOM 802 C C . GLU A 1 103 ? 15.031 -4.16 -11.945 1 90.75 103 GLU A C 1
ATOM 804 O O . GLU A 1 103 ? 14.156 -3.863 -11.133 1 90.75 103 GLU A O 1
ATOM 809 N N . SER A 1 104 ? 15.766 -3.279 -12.578 1 90.94 104 SER A N 1
ATOM 810 C CA . SER A 1 104 ? 15.484 -1.854 -12.422 1 90.94 104 SER A CA 1
ATOM 811 C C . SER A 1 104 ? 14.109 -1.493 -12.977 1 90.94 104 SER A C 1
ATOM 813 O O . SER A 1 104 ? 13.344 -0.788 -12.32 1 90.94 104 SER A O 1
ATOM 815 N N . TRP A 1 105 ? 13.914 -1.937 -14.133 1 89.06 105 TRP A N 1
ATOM 816 C CA . TRP A 1 105 ? 12.609 -1.712 -14.758 1 89.06 105 TRP A CA 1
ATOM 817 C C . TRP A 1 105 ? 11.492 -2.312 -13.914 1 89.06 105 TRP A C 1
ATOM 819 O O . TRP A 1 105 ? 10.445 -1.688 -13.727 1 89.06 105 TRP A O 1
ATOM 829 N N . HIS A 1 106 ? 11.664 -3.523 -13.406 1 90.75 106 HIS A N 1
ATOM 830 C CA . HIS A 1 106 ? 10.68 -4.184 -12.555 1 90.75 106 HIS A CA 1
ATOM 831 C C . HIS A 1 106 ? 10.398 -3.369 -11.297 1 90.75 106 HIS A C 1
ATOM 833 O O . HIS A 1 106 ? 9.242 -3.217 -10.891 1 90.75 106 HIS A O 1
ATOM 839 N N . THR A 1 107 ? 11.422 -2.854 -10.75 1 93.5 107 THR A N 1
ATOM 840 C CA . THR A 1 107 ? 11.273 -2.029 -9.555 1 93.5 107 THR A CA 1
ATOM 841 C C . THR A 1 107 ? 10.445 -0.781 -9.859 1 93.5 107 THR A C 1
ATOM 843 O O . THR A 1 107 ? 9.578 -0.402 -9.07 1 93.5 107 THR A O 1
ATOM 846 N N . GLN A 1 108 ? 10.719 -0.172 -11.023 1 91.62 108 GLN A N 1
ATOM 847 C CA . GLN A 1 108 ? 9.961 1.002 -11.438 1 91.62 108 GLN A CA 1
ATOM 848 C C . GLN A 1 108 ? 8.484 0.662 -11.633 1 91.62 108 GLN A C 1
ATOM 850 O O . GLN A 1 108 ? 7.605 1.428 -11.219 1 91.62 108 GLN A O 1
ATOM 855 N N . HIS A 1 109 ? 8.195 -0.409 -12.234 1 91.94 109 HIS A N 1
ATOM 856 C CA . HIS A 1 109 ? 6.824 -0.864 -12.43 1 91.94 109 HIS A CA 1
ATOM 857 C C . HIS A 1 109 ? 6.141 -1.135 -11.094 1 91.94 109 HIS A C 1
ATOM 859 O O . HIS A 1 109 ? 4.961 -0.813 -10.922 1 91.94 109 HIS A O 1
ATOM 865 N N . CYS A 1 110 ? 6.902 -1.73 -10.211 1 95.19 110 CYS A N 1
ATOM 866 C CA . CYS A 1 110 ? 6.387 -1.993 -8.875 1 95.19 110 CYS A CA 1
ATOM 867 C C . CYS A 1 110 ? 6.02 -0.694 -8.164 1 95.19 110 CYS A C 1
ATOM 869 O O . CYS A 1 110 ? 4.961 -0.603 -7.543 1 95.19 110 CYS A O 1
ATOM 871 N N . LEU A 1 111 ? 6.875 0.303 -8.273 1 95.62 111 LEU A N 1
ATOM 872 C CA . LEU A 1 111 ? 6.609 1.596 -7.656 1 95.62 111 LEU A CA 1
ATOM 873 C C . LEU A 1 111 ? 5.297 2.184 -8.164 1 95.62 111 LEU A C 1
ATOM 875 O O . LEU A 1 111 ? 4.457 2.615 -7.371 1 95.62 111 LEU A O 1
ATOM 879 N N . ASN A 1 112 ? 5.125 2.146 -9.445 1 93.25 112 ASN A N 1
ATOM 880 C CA . ASN A 1 112 ? 3.922 2.709 -10.047 1 93.25 112 ASN A CA 1
ATOM 881 C C . ASN A 1 112 ? 2.68 1.907 -9.672 1 93.25 112 ASN A C 1
ATOM 883 O O . ASN A 1 112 ? 1.612 2.48 -9.438 1 93.25 112 ASN A O 1
ATOM 887 N N . TYR A 1 113 ? 2.754 0.659 -9.719 1 94.75 113 TYR A N 1
ATOM 888 C CA . TYR A 1 113 ? 1.632 -0.201 -9.352 1 94.75 113 TYR A CA 1
ATOM 889 C C . TYR A 1 113 ? 1.192 0.05 -7.918 1 94.75 113 TYR A C 1
ATOM 891 O O . TYR A 1 113 ? 0.009 0.275 -7.652 1 94.75 113 TYR A O 1
ATOM 899 N N . VAL A 1 114 ? 2.156 0.057 -6.918 1 96.81 114 VAL A N 1
ATOM 900 C CA . VAL A 1 114 ? 1.829 0.248 -5.508 1 96.81 114 VAL A CA 1
ATOM 901 C C . VAL A 1 114 ? 1.256 1.647 -5.297 1 96.81 114 VAL A C 1
ATOM 903 O O . VAL A 1 114 ? 0.332 1.833 -4.5 1 96.81 114 VAL A O 1
ATOM 906 N N . ARG A 1 115 ? 1.805 2.648 -6.008 1 95.69 115 ARG A N 1
ATOM 907 C CA . ARG A 1 115 ? 1.234 3.99 -5.961 1 95.69 115 ARG A CA 1
ATOM 908 C C . ARG A 1 115 ? -0.262 3.959 -6.254 1 95.69 115 ARG A C 1
ATOM 910 O O . ARG A 1 115 ? -1.061 4.504 -5.488 1 95.69 115 ARG A O 1
ATOM 917 N N . GLN A 1 116 ? -0.638 3.307 -7.273 1 94.81 116 GLN A N 1
ATOM 918 C CA . GLN A 1 116 ? -2.031 3.242 -7.703 1 94.81 116 GLN A CA 1
ATOM 919 C C . GLN A 1 116 ? -2.873 2.434 -6.719 1 94.81 116 GLN A C 1
ATOM 921 O O . GLN A 1 116 ? -4.023 2.779 -6.449 1 94.81 116 GLN A O 1
ATOM 926 N N . MET A 1 117 ? -2.271 1.435 -6.121 1 96.06 117 MET A N 1
ATOM 927 C CA . MET A 1 117 ? -3.025 0.615 -5.18 1 96.06 117 MET A CA 1
ATOM 928 C C . MET A 1 117 ? -3.254 1.362 -3.869 1 96.06 117 MET A C 1
ATOM 930 O O . MET A 1 117 ? -4.289 1.191 -3.225 1 96.06 117 MET A O 1
ATOM 934 N N . LEU A 1 118 ? -2.26 2.17 -3.424 1 97.19 118 LEU A N 1
ATOM 935 C CA . LEU A 1 118 ? -2.447 2.986 -2.229 1 97.19 118 LEU A CA 1
ATOM 936 C C . LEU A 1 118 ? -3.529 4.035 -2.451 1 97.19 118 LEU A C 1
ATOM 938 O O . LEU A 1 118 ? -4.34 4.297 -1.56 1 97.19 118 LEU A O 1
ATOM 942 N N . LEU A 1 119 ? -3.561 4.625 -3.668 1 94.5 119 LEU A N 1
ATOM 943 C CA . LEU A 1 119 ? -4.648 5.531 -4.023 1 94.5 119 LEU A CA 1
ATOM 944 C C . LEU A 1 119 ? -5.988 4.805 -4.008 1 94.5 119 LEU A C 1
ATOM 946 O O . LEU A 1 119 ? -6.969 5.316 -3.463 1 94.5 119 LEU A O 1
ATOM 950 N N . CYS A 1 120 ? -6 3.639 -4.578 1 94.12 120 CYS A N 1
ATOM 951 C CA . CYS A 1 120 ? -7.215 2.834 -4.668 1 94.12 120 CYS A CA 1
ATOM 952 C C . CYS A 1 120 ? -7.77 2.527 -3.283 1 94.12 120 CYS A C 1
ATOM 954 O O . CYS A 1 120 ? -8.984 2.545 -3.08 1 94.12 120 CYS A O 1
ATOM 956 N N . ALA A 1 121 ? -6.879 2.172 -2.328 1 95.06 121 ALA A N 1
ATOM 957 C CA . ALA A 1 121 ? -7.309 1.845 -0.969 1 95.06 121 ALA A CA 1
ATOM 958 C C . ALA A 1 121 ? -7.84 3.08 -0.25 1 95.06 121 ALA A C 1
ATOM 960 O O . ALA A 1 121 ? -8.828 3 0.488 1 95.06 121 ALA A O 1
ATOM 961 N N . SER A 1 122 ? -7.176 4.277 -0.451 1 95.12 122 SER A N 1
ATOM 962 C CA . SER A 1 122 ? -7.621 5.57 0.056 1 95.12 122 SER A CA 1
ATOM 963 C C . SER A 1 122 ? -7.926 5.504 1.548 1 95.12 122 SER A C 1
ATOM 965 O O . SER A 1 122 ? -9.031 5.852 1.976 1 95.12 122 SER A O 1
ATOM 967 N N . ASN A 1 123 ? -6.945 5.113 2.381 1 95.94 123 ASN A N 1
ATOM 968 C CA . ASN A 1 123 ? -7.117 4.93 3.816 1 95.94 123 ASN A CA 1
ATOM 969 C C . ASN A 1 123 ? -7.43 6.246 4.52 1 95.94 123 ASN A C 1
ATOM 971 O O . ASN A 1 123 ? -6.629 7.184 4.477 1 95.94 123 ASN A O 1
ATOM 975 N N . VAL A 1 124 ? -8.547 6.359 5.258 1 95.62 124 VAL A N 1
ATOM 976 C CA . VAL A 1 124 ? -9.086 7.617 5.762 1 95.62 124 VAL A CA 1
ATOM 977 C C . VAL A 1 124 ? -8.719 7.789 7.234 1 95.62 124 VAL A C 1
ATOM 979 O O . VAL A 1 124 ? -9.133 8.758 7.871 1 95.62 124 VAL A O 1
ATOM 982 N N . ARG A 1 125 ? -7.961 6.867 7.82 1 95.69 125 ARG A N 1
ATOM 983 C CA . ARG A 1 125 ? -7.613 6.906 9.234 1 95.69 125 ARG A CA 1
ATOM 984 C C . ARG A 1 125 ? -6.793 8.148 9.562 1 95.69 125 ARG A C 1
ATOM 986 O O . ARG A 1 125 ? -5.883 8.516 8.82 1 95.69 125 ARG A O 1
ATOM 993 N N . LEU A 1 126 ? -7.137 8.789 10.672 1 95.44 126 LEU A N 1
ATOM 994 C CA . LEU A 1 126 ? -6.371 9.93 11.164 1 95.44 126 LEU A CA 1
ATOM 995 C C . LEU A 1 126 ? -5.273 9.469 12.117 1 95.44 126 LEU A C 1
ATOM 997 O O . LEU A 1 126 ? -5.531 8.688 13.039 1 95.44 126 LEU A O 1
ATOM 1001 N N . GLU A 1 127 ? -4.113 9.961 11.867 1 95.19 127 GLU A N 1
ATOM 1002 C CA . GLU A 1 127 ? -2.953 9.617 12.68 1 95.19 127 GLU A CA 1
ATOM 1003 C C . GLU A 1 127 ? -2.398 10.836 13.398 1 95.19 127 GLU A C 1
ATOM 1005 O O . GLU A 1 127 ? -2.037 11.828 12.766 1 95.19 127 GLU A O 1
ATOM 1010 N N . PRO A 1 128 ? -2.328 10.742 14.664 1 92.88 128 PRO A N 1
ATOM 1011 C CA . PRO A 1 128 ? -1.831 11.898 15.414 1 92.88 128 PRO A CA 1
ATOM 1012 C C . PRO A 1 128 ? -0.394 12.266 15.047 1 92.88 128 PRO A C 1
ATOM 1014 O O . PRO A 1 128 ? 0.389 11.398 14.656 1 92.88 128 PRO A O 1
ATOM 1017 N N . VAL A 1 129 ? -0.133 13.547 15.164 1 91.75 129 VAL A N 1
ATOM 1018 C CA . VAL A 1 129 ? 1.199 14.07 14.875 1 91.75 129 VAL A CA 1
ATOM 1019 C C . VAL A 1 129 ? 1.881 14.484 16.172 1 91.75 129 VAL A C 1
ATOM 1021 O O . VAL A 1 129 ? 1.259 15.102 17.047 1 91.75 129 VAL A O 1
ATOM 1024 N N . LYS A 1 130 ? 3.031 14.062 16.344 1 81.31 130 LYS A N 1
ATOM 1025 C CA . LYS A 1 130 ? 3.859 14.5 17.453 1 81.31 130 LYS A CA 1
ATOM 1026 C C . LYS A 1 130 ? 5 15.391 16.984 1 81.31 130 LYS A C 1
ATOM 1028 O O . LYS A 1 130 ? 5.512 15.219 15.875 1 81.31 130 LYS A O 1
ATOM 1033 N N . GLU A 1 131 ? 5.16 16.406 17.75 1 74.38 131 GLU A N 1
ATOM 1034 C CA . GLU A 1 131 ? 6.324 17.25 17.484 1 74.38 131 GLU A CA 1
ATOM 1035 C C . GLU A 1 131 ? 7.578 16.672 18.125 1 74.38 131 GLU A C 1
ATOM 1037 O O . GLU A 1 131 ? 7.574 16.344 19.312 1 74.38 131 GLU A O 1
ATOM 1042 N N . ILE A 1 132 ? 8.445 16.234 17.312 1 67.38 132 ILE A N 1
ATOM 1043 C CA . ILE A 1 132 ? 9.672 15.695 17.891 1 67.38 132 ILE A CA 1
ATOM 1044 C C . ILE A 1 132 ? 10.844 16.609 17.547 1 67.38 132 ILE A C 1
ATOM 1046 O O . ILE A 1 132 ? 10.82 17.328 16.547 1 67.38 132 ILE A O 1
ATOM 1050 N N . GLU A 1 133 ? 11.75 16.828 18.531 1 63.53 133 GLU A N 1
ATOM 1051 C CA . GLU A 1 133 ? 12.969 17.594 18.281 1 63.53 133 GLU A CA 1
ATOM 1052 C C . GLU A 1 133 ? 13.812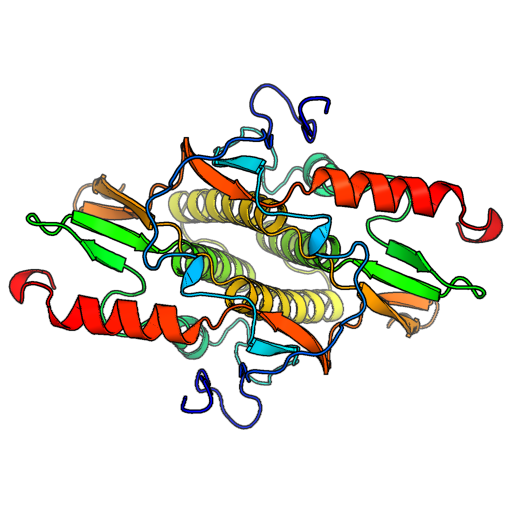 16.938 17.188 1 63.53 133 GLU A C 1
ATOM 1054 O O . GLU A 1 133 ? 13.898 15.703 17.125 1 63.53 133 GLU A O 1
ATOM 1059 N N . SER A 1 134 ? 14.102 17.719 16.141 1 61.41 134 SER A N 1
ATOM 1060 C CA . SER A 1 134 ? 14.945 17.188 15.07 1 61.41 134 SER A CA 1
ATOM 1061 C C . SER A 1 134 ? 16.25 16.641 15.625 1 61.41 134 SER A C 1
ATOM 1063 O O . SER A 1 134 ? 16.688 17.016 16.719 1 61.41 134 SER A O 1
ATOM 1065 N N . HIS A 1 135 ? 16.703 15.531 15.07 1 57.66 135 HIS A N 1
ATOM 1066 C CA . HIS A 1 135 ? 17.984 15.008 15.516 1 57.66 135 HIS A CA 1
ATOM 1067 C C . HIS A 1 135 ? 19.047 16.109 15.531 1 57.66 135 HIS A C 1
ATOM 1069 O O . HIS A 1 135 ? 20 16.031 16.297 1 57.66 135 HIS A O 1
ATOM 1075 N N . ALA A 1 136 ? 18.906 17.094 14.602 1 57.16 136 ALA A N 1
ATOM 1076 C CA . ALA A 1 136 ? 19.938 18.125 14.578 1 57.16 136 ALA A CA 1
ATOM 1077 C C . ALA A 1 136 ? 19.688 19.172 15.664 1 57.16 136 ALA A C 1
ATOM 1079 O O . ALA A 1 136 ? 20.484 20.094 15.836 1 57.16 136 ALA A O 1
ATOM 1080 N N . GLY A 1 137 ? 18.812 18.906 16.562 1 54.44 137 GLY A N 1
ATOM 1081 C CA . GLY A 1 137 ? 18.594 19.688 17.766 1 54.44 137 GLY A CA 1
ATOM 1082 C C . GLY A 1 137 ? 17.938 21.031 17.484 1 54.44 137 GLY A C 1
ATOM 1083 O O . GLY A 1 137 ? 17.516 21.734 18.406 1 54.44 137 GLY A O 1
ATOM 1084 N N . ASP A 1 138 ? 17.844 21.531 16.422 1 54.75 138 ASP A N 1
ATOM 1085 C CA . ASP A 1 138 ? 17.516 22.953 16.281 1 54.75 138 ASP A CA 1
ATOM 1086 C C . ASP A 1 138 ? 16.141 23.141 15.664 1 54.75 138 ASP A C 1
ATOM 1088 O O . ASP A 1 138 ? 15.609 24.25 15.625 1 54.75 138 ASP A O 1
ATOM 1092 N N . LYS A 1 139 ? 15.586 22.031 15.141 1 61.78 139 LYS A N 1
ATOM 1093 C CA . LYS A 1 139 ? 14.289 22.234 14.492 1 61.78 139 LYS A CA 1
ATOM 1094 C C . LYS A 1 139 ? 13.305 21.141 14.891 1 61.78 139 LYS A C 1
ATOM 1096 O O . LYS A 1 139 ? 13.703 20 15.141 1 61.78 139 LYS A O 1
ATOM 1101 N N . LYS A 1 140 ? 12.117 21.547 15.281 1 63.75 140 LYS A N 1
ATOM 1102 C CA . LYS A 1 140 ? 11.023 20.625 15.562 1 63.75 140 LYS A CA 1
ATOM 1103 C C . LYS A 1 140 ? 10.391 20.109 14.266 1 63.75 140 LYS A C 1
ATOM 1105 O O . LYS A 1 140 ? 10.258 20.875 13.297 1 63.75 140 LYS A O 1
ATOM 1110 N N . GLU A 1 141 ? 10.391 18.797 14.102 1 68.38 141 GLU A N 1
ATOM 1111 C CA . GLU A 1 141 ? 9.75 18.234 12.922 1 68.38 141 GLU A CA 1
ATOM 1112 C C . GLU A 1 141 ? 8.484 17.469 13.297 1 68.38 141 GLU A C 1
ATOM 1114 O O . GLU A 1 141 ? 8.445 16.797 14.336 1 68.38 141 GLU A O 1
ATOM 1119 N N . ALA A 1 142 ? 7.387 17.828 12.602 1 69.94 142 ALA A N 1
ATOM 1120 C CA . ALA A 1 142 ? 6.141 17.078 12.758 1 69.94 142 ALA A CA 1
ATOM 1121 C C . ALA A 1 142 ? 6.266 15.68 12.18 1 69.94 142 ALA A C 1
ATOM 1123 O O . ALA A 1 142 ? 6.672 15.508 11.023 1 69.94 142 ALA A O 1
ATOM 1124 N N . LYS A 1 143 ? 6.168 14.703 13.07 1 80.31 143 LYS A N 1
ATOM 1125 C CA . LYS A 1 143 ? 6.195 13.312 12.625 1 80.31 143 LYS A CA 1
ATOM 1126 C C . LYS A 1 143 ? 4.863 12.617 12.906 1 80.31 143 LYS A C 1
ATOM 1128 O O . LYS A 1 143 ? 4.34 12.695 14.016 1 80.31 143 LYS A O 1
ATOM 1133 N N . VAL A 1 144 ? 4.262 12.188 11.758 1 86.12 144 VAL A N 1
ATOM 1134 C CA . VAL A 1 144 ? 3.076 11.359 11.953 1 86.12 144 VAL A CA 1
ATOM 1135 C C . VAL A 1 144 ? 3.447 10.094 12.734 1 86.12 144 VAL A C 1
ATOM 1137 O O . VAL A 1 144 ? 4.426 9.422 12.398 1 86.12 144 VAL A O 1
ATOM 1140 N N . ASP A 1 145 ? 2.84 9.883 13.797 1 75.06 145 ASP A N 1
ATOM 1141 C CA . ASP A 1 145 ? 3.07 8.711 14.625 1 75.06 145 ASP A CA 1
ATOM 1142 C C . ASP A 1 145 ? 1.929 7.703 14.484 1 75.06 145 ASP A C 1
ATOM 1144 O O . ASP A 1 145 ? 0.917 7.801 15.18 1 75.06 145 ASP A O 1
ATOM 1148 N N . GLY A 1 146 ? 2.018 6.879 13.648 1 77.62 146 GLY A N 1
ATOM 1149 C CA . GLY A 1 146 ? 1.003 5.848 13.508 1 77.62 146 GLY A CA 1
ATOM 1150 C C . GLY A 1 146 ? 1.273 4.625 14.367 1 77.62 146 GLY A C 1
ATOM 1151 O O . GLY A 1 146 ? 0.464 3.695 14.406 1 77.62 146 GLY A O 1
ATOM 1152 N N . LEU A 1 147 ? 2.414 4.656 15.141 1 82.38 147 LEU A N 1
ATOM 1153 C CA . LEU A 1 147 ? 2.756 3.502 15.961 1 82.38 147 LEU A CA 1
ATOM 1154 C C . LEU A 1 147 ? 1.765 3.338 17.109 1 82.38 147 LEU A C 1
ATOM 1156 O O . LEU A 1 147 ? 1.381 4.32 17.75 1 82.38 147 LEU A O 1
ATOM 1160 N N . GLY A 1 148 ? 1.286 2.094 17.266 1 86.44 148 GLY A N 1
ATOM 1161 C CA . GLY A 1 148 ? 0.331 1.784 18.328 1 86.44 148 GLY A CA 1
ATOM 1162 C C . GLY A 1 148 ? -1.102 2.102 17.938 1 86.44 148 GLY A C 1
ATOM 1163 O O . GLY A 1 148 ? -2.035 1.749 18.656 1 86.44 148 GLY A O 1
ATOM 1164 N N . LEU A 1 149 ? -1.275 2.693 16.859 1 90.25 149 LEU A N 1
ATOM 1165 C CA . LEU A 1 149 ? -2.609 3.066 16.406 1 90.25 149 LEU A CA 1
ATOM 1166 C C . LEU A 1 149 ? -3.326 1.872 15.781 1 90.25 149 LEU A C 1
ATOM 1168 O O . LEU A 1 149 ? -2.736 1.132 14.992 1 90.25 149 LEU A O 1
ATOM 1172 N N . GLU A 1 150 ? -4.543 1.737 16.141 1 90.81 150 GLU A N 1
ATOM 1173 C CA . GLU A 1 150 ? -5.352 0.657 15.586 1 90.81 150 GLU A CA 1
ATOM 1174 C C . GLU A 1 150 ? -5.973 1.063 14.25 1 90.81 150 GLU A C 1
ATOM 1176 O O . GLU A 1 150 ? -6.434 2.195 14.094 1 90.81 150 GLU A O 1
ATOM 1181 N N . HIS A 1 151 ? -5.996 0.164 13.367 1 91.25 151 HIS A N 1
ATOM 1182 C CA . HIS A 1 151 ? -6.691 0.284 12.094 1 91.25 151 HIS A CA 1
ATOM 1183 C C . HIS A 1 151 ? -7.742 -0.81 11.938 1 91.25 151 HIS A C 1
ATOM 1185 O O . HIS A 1 151 ? -7.535 -1.944 12.367 1 91.25 151 HIS A O 1
ATOM 1191 N N . ARG A 1 152 ? -8.852 -0.421 11.328 1 89.06 152 ARG A N 1
ATOM 1192 C CA . ARG A 1 152 ? -9.828 -1.418 10.922 1 89.06 152 ARG A CA 1
ATOM 1193 C C . ARG A 1 152 ? -9.469 -2.025 9.57 1 89.06 152 ARG A C 1
ATOM 1195 O O . ARG A 1 152 ? -9.297 -1.307 8.586 1 89.06 152 ARG A O 1
ATOM 1202 N N . CYS A 1 153 ? -9.305 -3.32 9.609 1 91.06 153 CYS A N 1
ATOM 1203 C CA . CYS A 1 153 ? -8.703 -4.008 8.477 1 91.06 153 CYS A CA 1
ATOM 1204 C C . CYS A 1 153 ? -9.578 -5.164 8.016 1 91.06 153 CYS A C 1
ATOM 1206 O O . CYS A 1 153 ? -10.555 -5.512 8.68 1 91.06 153 CYS A O 1
ATOM 1208 N N . ARG A 1 154 ? -9.328 -5.594 6.785 1 90.5 154 ARG A N 1
ATOM 1209 C CA . ARG A 1 154 ? -9.758 -6.926 6.367 1 90.5 154 ARG A CA 1
ATOM 1210 C C . ARG A 1 154 ? -8.773 -7.988 6.84 1 90.5 154 ARG A C 1
ATOM 1212 O O . ARG A 1 154 ? -7.57 -7.742 6.906 1 90.5 154 ARG A O 1
ATOM 1219 N N . ASP A 1 155 ? -9.344 -9.141 7.133 1 89.19 155 ASP A N 1
ATOM 1220 C CA . ASP A 1 155 ? -8.523 -10.227 7.656 1 89.19 155 ASP A CA 1
ATOM 1221 C C . ASP A 1 155 ? -7.664 -10.852 6.555 1 89.19 155 ASP A C 1
ATOM 1223 O O . ASP A 1 155 ? -8.125 -11.727 5.824 1 89.19 155 ASP A O 1
ATOM 1227 N N . TRP A 1 156 ? -6.438 -10.477 6.477 1 93.38 156 TRP A N 1
ATOM 1228 C CA . TRP A 1 156 ? -5.559 -10.945 5.414 1 93.38 156 TRP A CA 1
ATOM 1229 C C . TRP A 1 156 ? -5.27 -12.438 5.566 1 93.38 156 TRP A C 1
ATOM 1231 O O . TRP A 1 156 ? -4.863 -13.094 4.605 1 93.38 156 TRP A O 1
ATOM 1241 N N . SER A 1 157 ? -5.328 -13 6.75 1 91.56 157 SER A N 1
ATOM 1242 C CA . SER A 1 157 ? -5.016 -14.406 6.965 1 91.56 157 SER A CA 1
ATOM 1243 C C . SER A 1 157 ? -5.988 -15.312 6.215 1 91.56 157 SER A C 1
ATOM 1245 O O . SER A 1 157 ? -5.652 -16.453 5.879 1 91.56 157 SER A O 1
ATOM 1247 N N . LEU A 1 158 ? -7.184 -14.805 6.062 1 92.56 158 LEU A N 1
ATOM 1248 C CA . LEU A 1 158 ? -8.148 -15.555 5.262 1 92.56 158 LEU A CA 1
ATOM 1249 C C . LEU A 1 158 ? -7.621 -15.766 3.844 1 92.56 158 LEU A C 1
ATOM 1251 O O . LEU A 1 158 ? -7.703 -16.875 3.307 1 92.56 158 LEU A O 1
ATOM 1255 N N . LEU A 1 159 ? -7.082 -14.734 3.201 1 94.5 159 LEU A N 1
ATOM 1256 C CA . LEU A 1 159 ? -6.547 -14.844 1.848 1 94.5 159 LEU A CA 1
ATOM 1257 C C . LEU A 1 159 ? -5.367 -15.805 1.807 1 94.5 159 LEU A C 1
ATOM 1259 O O . LEU A 1 159 ? -5.234 -16.594 0.865 1 94.5 159 LEU A O 1
ATOM 1263 N N . ARG A 1 160 ? -4.527 -15.703 2.801 1 93.94 160 ARG A N 1
ATOM 1264 C CA . ARG A 1 160 ? -3.395 -16.625 2.887 1 93.94 160 ARG A CA 1
ATOM 1265 C C . ARG A 1 160 ? -3.865 -18.078 2.945 1 93.94 160 ARG A C 1
ATOM 1267 O O . ARG A 1 160 ? -3.387 -18.922 2.189 1 93.94 160 ARG A O 1
ATOM 1274 N N . ARG A 1 161 ? -4.836 -18.344 3.812 1 94.5 161 ARG A N 1
ATOM 1275 C CA . ARG A 1 161 ? -5.355 -19.703 3.967 1 94.5 161 ARG A CA 1
ATOM 1276 C C . ARG A 1 161 ? -5.984 -20.203 2.668 1 94.5 161 ARG A C 1
ATOM 1278 O O . ARG A 1 161 ? -5.758 -21.344 2.26 1 94.5 161 ARG A O 1
ATOM 1285 N N . VAL A 1 162 ? -6.797 -19.359 2.076 1 96.25 162 VAL A N 1
ATOM 1286 C CA . VAL A 1 162 ? -7.465 -19.75 0.837 1 96.25 162 VAL A CA 1
ATOM 1287 C C . VAL A 1 162 ? -6.426 -20.062 -0.236 1 96.25 162 VAL A C 1
ATOM 1289 O O . VAL A 1 162 ? -6.562 -21.047 -0.969 1 96.25 162 VAL A O 1
ATOM 1292 N N . ALA A 1 163 ? -5.379 -19.25 -0.364 1 96.31 163 ALA A N 1
ATOM 1293 C CA . ALA A 1 163 ? -4.32 -19.469 -1.348 1 96.31 163 ALA A CA 1
ATOM 1294 C C . ALA A 1 163 ? -3.566 -20.766 -1.05 1 96.31 163 ALA A C 1
ATOM 1296 O O . ALA A 1 163 ? -3.256 -21.531 -1.962 1 96.31 163 ALA A O 1
ATOM 1297 N N . GLU A 1 164 ? -3.238 -20.984 0.186 1 96.06 164 GLU A N 1
ATOM 1298 C CA . GLU A 1 164 ? -2.52 -22.203 0.582 1 96.06 164 GLU A CA 1
ATOM 1299 C C . GLU A 1 164 ? -3.361 -23.453 0.332 1 96.06 164 GLU A C 1
ATOM 1301 O O . GLU A 1 164 ? -2.846 -24.469 -0.134 1 96.06 164 GLU A O 1
ATOM 1306 N N . GLU A 1 165 ? -4.66 -23.359 0.631 1 96.06 165 GLU A N 1
ATOM 1307 C CA . GLU A 1 165 ? -5.566 -24.469 0.354 1 96.06 165 GLU A CA 1
ATOM 1308 C C . GLU A 1 165 ? -5.676 -24.734 -1.146 1 96.06 165 GLU A C 1
ATOM 1310 O O . GLU A 1 165 ? -5.691 -25.891 -1.576 1 96.06 165 GLU A O 1
ATOM 1315 N N . ASN A 1 166 ? -5.84 -23.719 -1.952 1 96.38 166 ASN A N 1
ATOM 1316 C CA . ASN A 1 166 ? -5.863 -23.844 -3.406 1 96.38 166 ASN A CA 1
ATOM 1317 C C . ASN A 1 166 ? -4.633 -24.594 -3.924 1 96.38 166 ASN A C 1
ATOM 1319 O O . ASN A 1 166 ? -4.742 -25.438 -4.805 1 96.38 166 ASN A O 1
ATOM 1323 N N . TYR A 1 167 ? -3.443 -24.25 -3.344 1 95.75 167 TYR A N 1
ATOM 1324 C CA . TYR A 1 167 ? -2.176 -24.812 -3.785 1 95.75 167 TYR A CA 1
ATOM 1325 C C . TYR A 1 167 ? -2.15 -26.328 -3.564 1 95.75 167 TYR A C 1
ATOM 1327 O O . TYR A 1 167 ? -1.555 -27.062 -4.352 1 95.75 167 TYR A O 1
ATOM 1335 N N . LEU A 1 168 ? -2.811 -26.797 -2.498 1 95.06 168 LEU A N 1
ATOM 1336 C CA . LEU A 1 168 ? -2.861 -28.219 -2.197 1 95.06 168 LEU A CA 1
ATOM 1337 C C . LEU A 1 168 ? -3.516 -29 -3.338 1 95.06 168 LEU A C 1
ATOM 1339 O O . LEU A 1 168 ? -3.318 -30.203 -3.467 1 95.06 168 LEU A O 1
ATOM 1343 N N . HIS A 1 169 ? -4.262 -28.328 -4.176 1 92.75 169 HIS A N 1
ATOM 1344 C CA . HIS A 1 169 ? -5.004 -29 -5.234 1 92.75 169 HIS A CA 1
ATOM 1345 C C . HIS A 1 169 ? -4.344 -28.781 -6.59 1 92.75 169 HIS A C 1
ATOM 1347 O O . HIS A 1 169 ? -4.906 -29.156 -7.625 1 92.75 169 HIS A O 1
ATOM 1353 N N . TRP A 1 170 ? -3.209 -28.094 -6.594 1 93 170 TRP A N 1
ATOM 1354 C CA . TRP A 1 170 ? -2.473 -27.969 -7.844 1 93 170 TRP A CA 1
ATOM 1355 C C . TRP A 1 170 ? -2.01 -29.328 -8.352 1 93 170 TRP A C 1
ATOM 1357 O O . TRP A 1 170 ? -1.719 -30.234 -7.562 1 93 170 TRP A O 1
ATOM 1367 N N . PRO A 1 171 ? -1.984 -29.453 -9.68 1 87.88 171 PRO A N 1
ATOM 1368 C CA . PRO A 1 171 ? -1.407 -30.703 -10.188 1 87.88 171 PRO A CA 1
ATOM 1369 C C . PRO A 1 171 ? 0.048 -30.891 -9.766 1 87.88 171 PRO A C 1
ATOM 1371 O O . PRO A 1 171 ? 0.793 -29.922 -9.648 1 87.88 171 PRO A O 1
ATOM 1374 N N . LYS A 1 172 ? 0.375 -32.094 -9.367 1 76.56 172 LYS A N 1
ATOM 1375 C CA . LYS A 1 172 ? 1.703 -32.469 -8.867 1 76.56 172 LYS A CA 1
ATOM 1376 C C . LYS A 1 172 ? 2.789 -32.031 -9.859 1 76.56 172 LYS A C 1
ATOM 1378 O O . LYS A 1 172 ? 3.893 -31.656 -9.453 1 76.56 172 LYS A O 1
ATOM 1383 N N . ASP A 1 173 ? 2.566 -32 -11.195 1 68.06 173 ASP A N 1
ATOM 1384 C CA . ASP A 1 173 ? 3.584 -31.641 -12.18 1 68.06 173 ASP A CA 1
ATOM 1385 C C . ASP A 1 173 ? 3.719 -30.125 -12.312 1 68.06 173 ASP A C 1
ATOM 1387 O O . ASP A 1 173 ? 4.609 -29.641 -13.008 1 68.06 173 ASP A O 1
ATOM 1391 N N . ALA A 1 174 ? 2.883 -29.516 -11.695 1 56.75 174 ALA A N 1
ATOM 1392 C CA . ALA A 1 174 ? 2.863 -28.062 -11.836 1 56.75 174 ALA A CA 1
ATOM 1393 C C . ALA A 1 174 ? 3.957 -27.422 -10.984 1 56.75 174 ALA A C 1
ATOM 1395 O O . ALA A 1 174 ? 4.117 -26.203 -11 1 56.75 174 ALA A O 1
ATOM 1396 N N . GLU A 1 175 ? 4.777 -28.203 -10.297 1 50.34 175 GLU A N 1
ATOM 1397 C CA . GLU A 1 175 ? 5.832 -27.609 -9.477 1 50.34 175 GLU A CA 1
ATOM 1398 C C . GLU A 1 175 ? 7.012 -27.172 -10.336 1 50.34 175 GLU A C 1
ATOM 1400 O O . GLU A 1 175 ? 7.332 -27.797 -11.344 1 50.34 175 GLU A O 1
ATOM 1405 N N . MET B 1 1 ? -18.031 -17.828 16.281 1 32.22 1 MET B N 1
ATOM 1406 C CA . MET B 1 1 ? -16.953 -17.938 15.312 1 32.22 1 MET B CA 1
ATOM 1407 C C . MET B 1 1 ? -15.594 -17.766 15.992 1 32.22 1 MET B C 1
ATOM 1409 O O . MET B 1 1 ? -15.445 -16.922 16.875 1 32.22 1 MET B O 1
ATOM 1413 N N . PRO B 1 2 ? -14.664 -18.719 15.781 1 35.44 2 PRO B N 1
ATOM 1414 C CA . PRO B 1 2 ? -13.406 -18.578 16.516 1 35.44 2 PRO B CA 1
ATOM 1415 C C . PRO B 1 2 ? -12.688 -17.266 16.234 1 35.44 2 PRO B C 1
ATOM 1417 O O . PRO B 1 2 ? -12.891 -16.656 15.172 1 35.44 2 PRO B O 1
ATOM 1420 N N . PRO B 1 3 ? -12.117 -16.656 17.234 1 36.09 3 PRO B N 1
ATOM 1421 C CA . PRO B 1 3 ? -11.406 -15.391 17.078 1 36.09 3 PRO B CA 1
ATOM 1422 C C . PRO B 1 3 ? -10.336 -15.461 15.992 1 36.09 3 PRO B C 1
ATOM 1424 O O . PRO B 1 3 ? -9.547 -16.406 15.953 1 36.09 3 PRO B O 1
ATOM 1427 N N . LYS B 1 4 ? -10.469 -14.797 14.797 1 44.53 4 LYS B N 1
ATOM 1428 C CA . LYS B 1 4 ? -9.609 -14.789 13.617 1 44.53 4 LYS B CA 1
ATOM 1429 C C . LYS B 1 4 ? -8.242 -14.203 13.938 1 44.53 4 LYS B C 1
ATOM 1431 O O . LYS B 1 4 ? -8.094 -12.984 14.062 1 44.53 4 LYS B O 1
ATOM 1436 N N . HIS B 1 5 ? -7.332 -14.969 14.93 1 37.56 5 HIS B N 1
ATOM 1437 C CA . HIS B 1 5 ? -5.992 -14.453 15.195 1 37.56 5 HIS B CA 1
ATOM 1438 C C . HIS B 1 5 ? -5 -14.922 14.141 1 37.56 5 HIS B C 1
ATOM 1440 O O . HIS B 1 5 ? -4.957 -16.109 13.805 1 37.56 5 HIS B O 1
ATOM 1446 N N . ALA B 1 6 ? -4.801 -14.242 13.07 1 43.09 6 ALA B N 1
ATOM 1447 C CA . ALA B 1 6 ? -3.699 -14.656 12.203 1 43.09 6 ALA B CA 1
ATOM 1448 C C . ALA B 1 6 ? -2.438 -13.844 12.492 1 43.09 6 ALA B C 1
ATOM 1450 O O . ALA B 1 6 ? -2.512 -12.641 12.75 1 43.09 6 ALA B O 1
ATOM 1451 N N . THR B 1 7 ? -1.451 -14.633 13.039 1 42.66 7 THR B N 1
ATOM 1452 C CA . THR B 1 7 ? -0.18 -13.992 13.352 1 42.66 7 THR B CA 1
ATOM 1453 C C . THR B 1 7 ? 0.88 -14.352 12.312 1 42.66 7 THR B C 1
ATOM 1455 O O . THR B 1 7 ? 0.917 -15.492 11.828 1 42.66 7 THR B O 1
ATOM 1458 N N . LEU B 1 8 ? 1.211 -13.633 11.461 1 41.22 8 LEU B N 1
ATOM 1459 C CA . LEU B 1 8 ? 2.455 -13.922 10.758 1 41.22 8 LEU B CA 1
ATOM 1460 C C . LEU B 1 8 ? 3.652 -13.789 11.695 1 41.22 8 LEU B C 1
ATOM 1462 O O . LEU B 1 8 ? 3.656 -12.938 12.586 1 41.22 8 LEU B O 1
ATOM 1466 N N . LEU B 1 9 ? 4.43 -15.047 11.797 1 36.75 9 LEU B N 1
ATOM 1467 C CA . LEU B 1 9 ? 5.492 -15.398 12.734 1 36.75 9 LEU B CA 1
ATOM 1468 C C . LEU B 1 9 ? 6.555 -14.305 12.781 1 36.75 9 LEU B C 1
ATOM 1470 O O . LEU B 1 9 ? 6.406 -13.258 12.141 1 36.75 9 LEU B O 1
ATOM 1474 N N . SER B 1 10 ? 7.18 -13.367 12.883 1 34.97 10 SER B N 1
ATOM 1475 C CA . SER B 1 10 ? 8.539 -13.5 13.391 1 34.97 10 SER B CA 1
ATOM 1476 C C . SER B 1 10 ? 8.555 -13.492 14.914 1 34.97 10 SER B C 1
ATOM 1478 O O . SER B 1 10 ? 7.613 -13.023 15.555 1 34.97 10 SER B O 1
ATOM 1480 N N . GLY B 1 11 ? 9.375 -13.367 15.984 1 36.5 11 GLY B N 1
ATOM 1481 C CA . GLY B 1 11 ? 9.711 -13.148 17.391 1 36.5 11 GLY B CA 1
ATOM 1482 C C . GLY B 1 11 ? 8.625 -12.406 18.156 1 36.5 11 GLY B C 1
ATOM 1483 O O . GLY B 1 11 ? 7.465 -12.406 17.734 1 36.5 11 GLY B O 1
ATOM 1484 N N . THR B 1 12 ? 8.875 -11.508 19.281 1 41.31 12 THR B N 1
ATOM 1485 C CA . THR B 1 12 ? 8.117 -10.82 20.312 1 41.31 12 THR B CA 1
ATOM 1486 C C . THR B 1 12 ? 7.09 -9.883 19.688 1 41.31 12 THR B C 1
ATOM 1488 O O . THR B 1 12 ? 6.148 -9.445 20.359 1 41.31 12 THR B O 1
ATOM 1491 N N . GLN B 1 13 ? 7.371 -9.258 18.516 1 43.09 13 GLN B N 1
ATOM 1492 C CA . GLN B 1 13 ? 6.418 -8.281 18 1 43.09 13 GLN B CA 1
ATOM 1493 C C . GLN B 1 13 ? 5.77 -8.766 16.719 1 43.09 13 GLN B C 1
ATOM 1495 O O . GLN B 1 13 ? 6.465 -9.109 15.758 1 43.09 13 GLN B O 1
ATOM 1500 N N . THR B 1 14 ? 4.43 -9.43 16.828 1 53.06 14 THR B N 1
ATOM 1501 C CA . THR B 1 14 ? 3.645 -10.039 15.758 1 53.06 14 THR B CA 1
ATOM 1502 C C . THR B 1 14 ? 2.639 -9.047 15.188 1 53.06 14 THR B C 1
ATOM 1504 O O . THR B 1 14 ? 2.141 -8.18 15.906 1 53.06 14 THR B O 1
ATOM 1507 N N . THR B 1 15 ? 2.766 -8.961 13.844 1 61.41 15 THR B N 1
ATOM 1508 C CA . THR B 1 15 ? 1.635 -8.281 13.219 1 61.41 15 THR B CA 1
ATOM 1509 C C . THR B 1 15 ? 0.393 -9.172 13.242 1 61.41 15 THR B C 1
ATOM 1511 O O . THR B 1 15 ? 0.424 -10.297 12.75 1 61.41 15 THR B O 1
ATOM 1514 N N . SER B 1 16 ? -0.523 -8.781 14.102 1 59.94 16 SER B N 1
ATOM 1515 C CA . SER B 1 16 ? -1.729 -9.602 14.227 1 59.94 16 SER B CA 1
ATOM 1516 C C . SER B 1 16 ? -2.982 -8.773 13.969 1 59.94 16 SER B C 1
ATOM 1518 O O . SER B 1 16 ? -2.947 -7.543 14.039 1 59.94 16 SER B O 1
ATOM 1520 N N . VAL B 1 17 ? -4.008 -9.398 13.43 1 56.97 17 VAL B N 1
ATOM 1521 C CA . VAL B 1 17 ? -5.324 -8.781 13.297 1 56.97 17 VAL B CA 1
ATOM 1522 C C . VAL B 1 17 ? -6.324 -9.484 14.203 1 56.97 17 VAL B C 1
ATOM 1524 O O . VAL B 1 17 ? -6.27 -10.703 14.367 1 56.97 17 VAL B O 1
ATOM 1527 N N . THR B 1 18 ? -7 -8.711 15 1 58.25 18 THR B N 1
ATOM 1528 C CA . THR B 1 18 ? -8.039 -9.219 15.891 1 58.25 18 THR B CA 1
ATOM 1529 C C . THR B 1 18 ? -9.398 -8.633 15.523 1 58.25 18 THR B C 1
ATOM 1531 O O . THR B 1 18 ? -9.477 -7.555 14.922 1 58.25 18 THR B O 1
ATOM 1534 N N . SER B 1 19 ? -10.469 -9.305 15.609 1 53.53 19 SER B N 1
ATOM 1535 C CA . SER B 1 19 ? -11.82 -8.805 15.367 1 53.53 19 SER B CA 1
ATOM 1536 C C . SER B 1 19 ? -12.211 -7.746 16.391 1 53.53 19 SER B C 1
ATOM 1538 O O . SER B 1 19 ? -12.055 -7.949 17.594 1 53.53 19 SER B O 1
ATOM 1540 N N . ARG B 1 20 ? -12.297 -6.461 16.062 1 60.81 20 ARG B N 1
ATOM 1541 C CA . ARG B 1 20 ? -12.766 -5.398 16.953 1 60.81 20 ARG B CA 1
ATOM 1542 C C . ARG B 1 20 ? -13.578 -4.359 16.188 1 60.81 20 ARG B C 1
ATOM 1544 O O . ARG B 1 20 ? -13.219 -3.996 15.062 1 60.81 20 ARG B O 1
ATOM 1551 N N . ARG B 1 21 ? -14.875 -4.082 16.672 1 56.16 21 ARG B N 1
ATOM 1552 C CA . ARG B 1 21 ? -15.703 -3.029 16.078 1 56.16 21 ARG B CA 1
ATOM 1553 C C . ARG B 1 21 ? -15.555 -1.724 16.859 1 56.16 21 ARG B C 1
ATOM 1555 O O . ARG B 1 21 ? -16.016 -1.618 18 1 56.16 21 ARG B O 1
ATOM 1562 N N . THR B 1 22 ? -14.414 -1.035 16.719 1 60.31 22 THR B N 1
ATOM 1563 C CA . THR B 1 22 ? -14.312 0.258 17.391 1 60.31 22 THR B CA 1
ATOM 1564 C C . THR B 1 22 ? -14.32 1.395 16.375 1 60.31 22 THR B C 1
ATOM 1566 O O . THR B 1 22 ? -13.883 1.218 15.234 1 60.31 22 THR B O 1
ATOM 1569 N N . SER B 1 23 ? -15.078 2.383 16.781 1 66.5 23 SER B N 1
ATOM 1570 C CA . SER B 1 23 ? -15.07 3.602 15.977 1 66.5 23 SER B CA 1
ATOM 1571 C C . SER B 1 23 ? -13.703 4.277 16.016 1 66.5 23 SER B C 1
ATOM 1573 O O . SER B 1 23 ? -13.18 4.586 17.078 1 66.5 23 SER B O 1
ATOM 1575 N N . LEU B 1 24 ? -13.078 4.285 14.906 1 82.94 24 LEU B N 1
ATOM 1576 C CA . LEU B 1 24 ? -11.766 4.926 14.812 1 82.94 24 LEU B CA 1
ATOM 1577 C C . LEU B 1 24 ? -11.883 6.293 14.148 1 82.94 24 LEU B C 1
ATOM 1579 O O . LEU B 1 24 ? -12.75 6.504 13.297 1 82.94 24 LEU B O 1
ATOM 1583 N N . GLN B 1 25 ? -11.102 7.262 14.664 1 88.44 25 GLN B N 1
ATOM 1584 C CA . GLN B 1 25 ? -11.117 8.594 14.07 1 88.44 25 GLN B CA 1
ATOM 1585 C C . GLN B 1 25 ? -10.688 8.555 12.609 1 88.44 25 GLN B C 1
ATOM 1587 O O . GLN B 1 25 ? -9.641 7.992 12.273 1 88.44 25 GLN B O 1
ATOM 1592 N N . ALA B 1 26 ? -11.539 9.07 11.781 1 94.31 26 ALA B N 1
ATOM 1593 C CA . ALA B 1 26 ? -11.328 9.102 10.336 1 94.31 26 ALA B CA 1
ATOM 1594 C C . ALA B 1 26 ? -11.641 10.484 9.766 1 94.31 26 ALA B C 1
ATOM 1596 O O . ALA B 1 26 ? -12.414 11.25 10.352 1 94.31 26 ALA B O 1
ATOM 1597 N N . LEU B 1 27 ? -10.922 10.781 8.703 1 94.69 27 LEU B N 1
ATOM 1598 C CA . LEU B 1 27 ? -11.156 12.078 8.07 1 94.69 27 LEU B CA 1
ATOM 1599 C C . LEU B 1 27 ? -12.594 12.188 7.574 1 94.69 27 LEU B C 1
ATOM 1601 O O . LEU B 1 27 ? -13.219 13.25 7.691 1 94.69 27 LEU B O 1
ATOM 1605 N N . ILE B 1 28 ? -13.062 11.172 6.934 1 92.88 28 ILE B N 1
ATOM 1606 C CA . ILE B 1 28 ? -14.445 11.031 6.496 1 92.88 28 ILE B CA 1
ATOM 1607 C C . ILE B 1 28 ? -14.992 9.672 6.941 1 92.88 28 ILE B C 1
ATOM 1609 O O . ILE B 1 28 ? -14.273 8.672 6.941 1 92.88 28 ILE B O 1
ATOM 1613 N N . PRO B 1 29 ? -16.281 9.68 7.336 1 89.94 29 PRO B N 1
ATOM 1614 C CA . PRO B 1 29 ? -16.844 8.375 7.672 1 89.94 29 PRO B CA 1
ATOM 1615 C C . PRO B 1 29 ? -16.844 7.406 6.492 1 89.94 29 PRO B C 1
ATOM 1617 O O . PRO B 1 29 ? -17.062 7.816 5.352 1 89.94 29 PRO B O 1
ATOM 1620 N N . LEU B 1 30 ? -16.516 6.09 6.766 1 85.75 30 LEU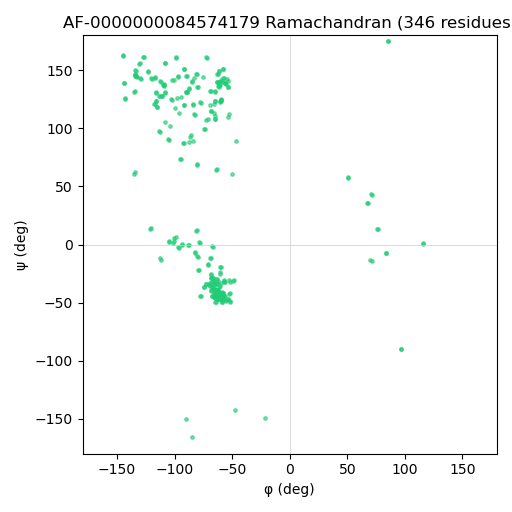 B N 1
ATOM 1621 C CA . LEU B 1 30 ? -16.422 5.086 5.715 1 85.75 30 LEU B CA 1
ATOM 1622 C C . LEU B 1 30 ? -17.734 4.992 4.945 1 85.75 30 LEU B C 1
ATOM 1624 O O . LEU B 1 30 ? -17.75 4.703 3.746 1 85.75 30 LEU B O 1
ATOM 1628 N N . SER B 1 31 ? -18.891 5.234 5.637 1 86.06 31 SER B N 1
ATOM 1629 C CA . SER B 1 31 ? -20.203 5.191 4.992 1 86.06 31 SER B CA 1
ATOM 1630 C C . SER B 1 31 ? -20.297 6.23 3.881 1 86.06 31 SER B C 1
ATOM 1632 O O . SER B 1 31 ? -21.078 6.066 2.939 1 86.06 31 SER B O 1
ATOM 1634 N N . ARG B 1 32 ? -19.516 7.324 3.932 1 90.5 32 ARG B N 1
ATOM 1635 C CA . ARG B 1 32 ? -19.516 8.383 2.93 1 90.5 32 ARG B CA 1
ATOM 1636 C C . ARG B 1 32 ? -18.359 8.211 1.946 1 90.5 32 ARG B C 1
ATOM 1638 O O . ARG B 1 32 ? -18.078 9.102 1.14 1 90.5 32 ARG B O 1
ATOM 1645 N N . HIS B 1 33 ? -17.688 7.145 2.074 1 91.06 33 HIS B N 1
ATOM 1646 C CA . HIS B 1 33 ? -16.531 6.855 1.226 1 91.06 33 HIS B CA 1
ATOM 1647 C C . HIS B 1 33 ? -16.562 5.418 0.722 1 91.06 33 HIS B C 1
ATOM 1649 O O . HIS B 1 33 ? -15.656 4.641 0.997 1 91.06 33 HIS B O 1
ATOM 1655 N N . PRO B 1 34 ? -17.641 5.094 -0.035 1 87.12 34 PRO B N 1
ATOM 1656 C CA . PRO B 1 34 ? -17.781 3.713 -0.495 1 87.12 34 PRO B CA 1
ATOM 1657 C C . PRO B 1 34 ? -16.781 3.342 -1.581 1 87.12 34 PRO B C 1
ATOM 1659 O O . PRO B 1 34 ? -16.125 4.219 -2.154 1 87.12 34 PRO B O 1
ATOM 1662 N N . ARG B 1 35 ? -16.547 2.059 -1.798 1 87.38 35 ARG B N 1
ATOM 1663 C CA . ARG B 1 35 ? -15.734 1.551 -2.896 1 87.38 35 ARG B CA 1
ATOM 1664 C C . ARG B 1 35 ? -16.531 1.513 -4.195 1 87.38 35 ARG B C 1
ATOM 1666 O O . ARG B 1 35 ? -16.781 0.438 -4.742 1 87.38 35 ARG B O 1
ATOM 1673 N N . ASP B 1 36 ? -16.859 2.65 -4.75 1 86.44 36 ASP B N 1
ATOM 1674 C CA . ASP B 1 36 ? -17.75 2.719 -5.91 1 86.44 36 ASP B CA 1
ATOM 1675 C C . ASP B 1 36 ? -17.047 3.395 -7.09 1 86.44 36 ASP B C 1
ATOM 1677 O O . ASP B 1 36 ? -17.703 3.83 -8.039 1 86.44 36 ASP B O 1
ATOM 1681 N N . SER B 1 37 ? -15.766 3.555 -7.02 1 89 37 SER B N 1
ATOM 1682 C CA . SER B 1 37 ? -14.961 4.109 -8.109 1 89 37 SER B CA 1
ATOM 1683 C C . SER B 1 37 ? -14.109 3.031 -8.773 1 89 37 SER B C 1
ATOM 1685 O O . SER B 1 37 ? -13.844 1.985 -8.172 1 89 37 SER B O 1
ATOM 1687 N N . ALA B 1 38 ? -13.781 3.336 -10.008 1 89.25 38 ALA B N 1
ATOM 1688 C CA . ALA B 1 38 ? -12.977 2.381 -10.773 1 89.25 38 ALA B CA 1
ATOM 1689 C C . ALA B 1 38 ? -11.609 2.969 -11.125 1 89.25 38 ALA B C 1
ATOM 1691 O O . ALA B 1 38 ? -11.516 4.137 -11.508 1 89.25 38 ALA B O 1
ATOM 1692 N N . LEU B 1 39 ? -10.648 2.262 -10.875 1 88.94 39 LEU B N 1
ATOM 1693 C CA . LEU B 1 39 ? -9.289 2.57 -11.297 1 88.94 39 LEU B CA 1
ATOM 1694 C C . LEU B 1 39 ? -8.758 1.496 -12.242 1 88.94 39 LEU B C 1
ATOM 1696 O O . LEU B 1 39 ? -8.773 0.31 -11.906 1 88.94 39 LEU B O 1
ATOM 1700 N N . THR B 1 40 ? -8.391 1.87 -13.43 1 89.5 40 THR B N 1
ATOM 1701 C CA . THR B 1 40 ? -7.68 0.968 -14.336 1 89.5 40 THR B CA 1
ATOM 1702 C C . THR B 1 40 ? -6.172 1.122 -14.18 1 89.5 40 THR B C 1
ATOM 1704 O O . THR B 1 40 ? -5.633 2.219 -14.344 1 89.5 40 THR B O 1
ATOM 1707 N N . ILE B 1 41 ? -5.555 0.026 -13.82 1 90.06 41 ILE B N 1
ATOM 1708 C CA . ILE B 1 41 ? -4.113 0.073 -13.602 1 90.06 41 ILE B CA 1
ATOM 1709 C C . ILE B 1 41 ? -3.398 0.376 -14.914 1 90.06 41 ILE B C 1
ATOM 1711 O O . ILE B 1 41 ? -3.662 -0.265 -15.938 1 90.06 41 ILE B O 1
ATOM 1715 N N . GLU B 1 42 ? -2.51 1.313 -14.875 1 85.25 42 GLU B N 1
ATOM 1716 C CA . GLU B 1 42 ? -1.773 1.724 -16.062 1 85.25 42 GLU B CA 1
ATOM 1717 C C . GLU B 1 42 ? -0.277 1.829 -15.781 1 85.25 42 GLU B C 1
ATOM 1719 O O . GLU B 1 42 ? 0.128 2.059 -14.641 1 85.25 42 GLU B O 1
ATOM 1724 N N . ASP B 1 43 ? 0.495 1.478 -16.75 1 79.81 43 ASP B N 1
ATOM 1725 C CA . ASP B 1 43 ? 1.91 1.828 -16.703 1 79.81 43 ASP B CA 1
ATOM 1726 C C . ASP B 1 43 ? 2.146 3.232 -17.266 1 79.81 43 ASP B C 1
ATOM 1728 O O . ASP B 1 43 ? 1.834 3.512 -18.422 1 79.81 43 ASP B O 1
ATOM 1732 N N . SER B 1 44 ? 2.188 4.172 -16.516 1 72.62 44 SER B N 1
ATOM 1733 C CA . SER B 1 44 ? 2.229 5.57 -16.938 1 72.62 44 SER B CA 1
ATOM 1734 C C . SER B 1 44 ? 3.648 6 -17.281 1 72.62 44 SER B C 1
ATOM 1736 O O . SER B 1 44 ? 4.617 5.465 -16.75 1 72.62 44 SER B O 1
ATOM 1738 N N . VAL B 1 45 ? 3.766 6.867 -18.344 1 80.31 45 VAL B N 1
ATOM 1739 C CA . VAL B 1 45 ? 5.031 7.543 -18.625 1 80.31 45 VAL B CA 1
ATOM 1740 C C . VAL B 1 45 ? 5.348 8.523 -17.5 1 80.31 45 VAL B C 1
ATOM 1742 O O . VAL B 1 45 ? 6.422 9.125 -17.469 1 80.31 45 VAL B O 1
ATOM 1745 N N . HIS B 1 46 ? 4.426 8.586 -16.562 1 85.62 46 HIS B N 1
ATOM 1746 C CA . HIS B 1 46 ? 4.586 9.453 -15.406 1 85.62 46 HIS B CA 1
ATOM 1747 C C . HIS B 1 46 ? 5.09 8.672 -14.203 1 85.62 46 HIS B C 1
ATOM 1749 O O . HIS B 1 46 ? 5.031 7.438 -14.188 1 85.62 46 HIS B O 1
ATOM 1755 N N . TYR B 1 47 ? 5.656 9.438 -13.219 1 91.88 47 TYR B N 1
ATOM 1756 C CA . TYR B 1 47 ? 6.102 8.914 -11.93 1 91.88 47 TYR B CA 1
ATOM 1757 C C . TYR B 1 47 ? 7.301 7.992 -12.109 1 91.88 47 TYR B C 1
ATOM 1759 O O . TYR B 1 47 ? 7.375 6.934 -11.477 1 91.88 47 TYR B O 1
ATOM 1767 N N . LEU B 1 48 ? 8.109 8.344 -13.039 1 91.44 48 LEU B N 1
ATOM 1768 C CA . LEU B 1 48 ? 9.43 7.719 -13.078 1 91.44 48 LEU B CA 1
ATOM 1769 C C . LEU B 1 48 ? 10.172 7.949 -11.766 1 91.44 48 LEU B C 1
ATOM 1771 O O . LEU B 1 48 ? 10 8.984 -11.117 1 91.44 48 LEU B O 1
ATOM 1775 N N . PRO B 1 49 ? 11.047 7.02 -11.414 1 93.62 49 PRO B N 1
ATOM 1776 C CA . PRO B 1 49 ? 11.688 7.109 -10.094 1 93.62 49 PRO B CA 1
ATOM 1777 C C . PRO B 1 49 ? 12.43 8.43 -9.891 1 93.62 49 PRO B C 1
ATOM 1779 O O . PRO B 1 49 ? 12.492 8.93 -8.766 1 93.62 49 PRO B O 1
ATOM 1782 N N . ASN B 1 50 ? 12.961 9.016 -10.898 1 93.88 50 ASN B N 1
ATOM 1783 C CA . ASN B 1 50 ? 13.789 10.211 -10.727 1 93.88 50 ASN B CA 1
ATOM 1784 C C . ASN B 1 50 ? 12.969 11.484 -10.883 1 93.88 50 ASN B C 1
ATOM 1786 O O . ASN B 1 50 ? 13.508 12.586 -10.742 1 93.88 50 ASN B O 1
ATOM 1790 N N . ASN B 1 51 ? 11.711 11.422 -11.125 1 93.62 51 ASN B N 1
ATOM 1791 C CA . ASN B 1 51 ? 10.875 12.602 -11.32 1 93.62 51 ASN B CA 1
ATOM 1792 C C . ASN B 1 51 ? 10.227 13.047 -10.008 1 93.62 51 ASN B C 1
ATOM 1794 O O . ASN B 1 51 ? 9.047 12.773 -9.766 1 93.62 51 ASN B O 1
ATOM 1798 N N . SER B 1 52 ? 10.883 13.836 -9.266 1 94.25 52 SER B N 1
ATOM 1799 C CA . SER B 1 52 ? 10.453 14.242 -7.934 1 94.25 52 SER B CA 1
ATOM 1800 C C . SER B 1 52 ? 9.203 15.109 -7.996 1 94.25 52 SER B C 1
ATOM 1802 O O . SER B 1 52 ? 8.344 15.031 -7.117 1 94.25 52 SER B O 1
ATOM 1804 N N . ALA B 1 53 ? 9.094 15.938 -8.977 1 93.25 53 ALA B N 1
ATOM 1805 C CA . ALA B 1 53 ? 7.949 16.844 -9.102 1 93.25 53 ALA B CA 1
ATOM 1806 C C . ALA B 1 53 ? 6.648 16.047 -9.25 1 93.25 53 ALA B C 1
ATOM 1808 O O . ALA B 1 53 ? 5.645 16.375 -8.609 1 93.25 53 ALA B O 1
ATOM 1809 N N . GLU B 1 54 ? 6.633 15.031 -10.055 1 91.94 54 GLU B N 1
ATOM 1810 C CA . GLU B 1 54 ? 5.438 14.219 -10.25 1 91.94 54 GLU B CA 1
ATOM 1811 C C . GLU B 1 54 ? 5.066 13.469 -8.977 1 91.94 54 GLU B C 1
ATOM 1813 O O . GLU B 1 54 ? 3.891 13.398 -8.609 1 91.94 54 GLU B O 1
ATOM 1818 N N . TRP B 1 55 ? 6.066 12.922 -8.305 1 94.5 55 TRP B N 1
ATOM 1819 C CA . TRP B 1 55 ? 5.785 12.219 -7.059 1 94.5 55 TRP B CA 1
ATOM 1820 C C . TRP B 1 55 ? 5.25 13.18 -6.004 1 94.5 55 TRP B C 1
ATOM 1822 O O . TRP B 1 55 ? 4.355 12.828 -5.23 1 94.5 55 TRP B O 1
ATOM 1832 N N . HIS B 1 56 ? 5.672 14.422 -5.965 1 93.25 56 HIS B N 1
ATOM 1833 C CA . HIS B 1 56 ? 5.184 15.438 -5.035 1 93.25 56 HIS B CA 1
ATOM 1834 C C . HIS B 1 56 ? 3.74 15.812 -5.348 1 93.25 56 HIS B C 1
ATOM 1836 O O . HIS B 1 56 ? 2.984 16.188 -4.445 1 93.25 56 HIS B O 1
ATOM 1842 N N . SER B 1 57 ? 3.379 15.688 -6.586 1 91.06 57 SER B N 1
ATOM 1843 C CA . SER B 1 57 ? 2.047 16.094 -7.016 1 91.06 57 SER B CA 1
ATOM 1844 C C . SER B 1 57 ? 0.973 15.18 -6.438 1 91.06 57 SER B C 1
ATOM 1846 O O . SER B 1 57 ? -0.215 15.508 -6.477 1 91.06 57 SER B O 1
ATOM 1848 N N . MET B 1 58 ? 1.335 14.031 -5.832 1 91.5 58 MET B N 1
ATOM 1849 C CA . MET B 1 58 ? 0.377 13.094 -5.246 1 91.5 58 MET B CA 1
ATOM 1850 C C . MET B 1 58 ? -0.233 13.672 -3.973 1 91.5 58 MET B C 1
ATOM 1852 O O . MET B 1 58 ? -1.268 13.195 -3.504 1 91.5 58 MET B O 1
ATOM 1856 N N . PHE B 1 59 ? 0.407 14.664 -3.455 1 95.44 59 PHE B N 1
ATOM 1857 C CA . PHE B 1 59 ? -0.018 15.195 -2.166 1 95.44 59 PHE B CA 1
ATOM 1858 C C . PHE B 1 59 ? -0.907 16.422 -2.354 1 95.44 59 PHE B C 1
ATOM 1860 O O . PHE B 1 59 ? -0.748 17.172 -3.32 1 95.44 59 PHE B O 1
ATOM 1867 N N . PRO B 1 60 ? -1.899 16.547 -1.444 1 94.75 60 PRO B N 1
ATOM 1868 C CA . PRO B 1 60 ? -2.695 17.781 -1.505 1 94.75 60 PRO B CA 1
ATOM 1869 C C . PRO B 1 60 ? -1.842 19.031 -1.401 1 94.75 60 PRO B C 1
ATOM 1871 O O . PRO B 1 60 ? -0.873 19.078 -0.639 1 94.75 60 PRO B O 1
ATOM 1874 N N . VAL B 1 61 ? -2.182 20 -2.197 1 92.19 61 VAL B N 1
ATOM 1875 C CA . VAL B 1 61 ? -1.49 21.281 -2.141 1 92.19 61 VAL B CA 1
ATOM 1876 C C . VAL B 1 61 ? -1.646 21.891 -0.75 1 92.19 61 VAL B C 1
ATOM 1878 O O . VAL B 1 61 ? -2.729 21.844 -0.164 1 92.19 61 VAL B O 1
ATOM 1881 N N . GLY B 1 62 ? -0.533 22.531 -0.264 1 91.88 62 GLY B N 1
ATOM 1882 C CA . GLY B 1 62 ? -0.591 23.203 1.03 1 91.88 62 GLY B CA 1
ATOM 1883 C C . GLY B 1 62 ? -0.058 22.344 2.162 1 91.88 62 GLY B C 1
ATOM 1884 O O . GLY B 1 62 ? 1.151 22.281 2.393 1 91.88 62 GLY B O 1
ATOM 1885 N N . SER B 1 63 ? -0.939 21.562 2.775 1 90.69 63 SER B N 1
ATOM 1886 C CA . SER B 1 63 ? -0.621 20.875 4.02 1 90.69 63 SER B CA 1
ATOM 1887 C C . SER B 1 63 ? 0.203 19.609 3.764 1 90.69 63 SER B C 1
ATOM 1889 O O . SER B 1 63 ? 0.784 19.047 4.691 1 90.69 63 SER B O 1
ATOM 1891 N N . GLY B 1 64 ? 0.148 19.047 2.52 1 93.56 64 GLY B N 1
ATOM 1892 C CA . GLY B 1 64 ? 0.864 17.812 2.199 1 93.56 64 GLY B CA 1
ATOM 1893 C C . GLY B 1 64 ? 0.191 16.578 2.744 1 93.56 64 GLY B C 1
ATOM 1894 O O . GLY B 1 64 ? 0.812 15.508 2.828 1 93.56 64 GLY B O 1
ATOM 1895 N N . GLY B 1 65 ? -1.039 16.672 3.186 1 95 65 GLY B N 1
ATOM 1896 C CA . GLY B 1 65 ? -1.751 15.5 3.672 1 95 65 GLY B CA 1
ATOM 1897 C C . GLY B 1 65 ? -2.088 15.586 5.148 1 95 65 GLY B C 1
ATOM 1898 O O . GLY B 1 65 ? -2.648 14.641 5.715 1 95 65 GLY B O 1
ATOM 1899 N N . PHE B 1 66 ? -1.703 16.703 5.762 1 95.06 66 PHE B N 1
ATOM 1900 C CA . PHE B 1 66 ? -2.07 16.953 7.152 1 95.06 66 PHE B CA 1
ATOM 1901 C C . PHE B 1 66 ? -3.377 17.734 7.234 1 95.06 66 PHE B C 1
ATOM 1903 O O . PHE B 1 66 ? -3.723 18.469 6.312 1 95.06 66 PHE B O 1
ATOM 1910 N N . VAL B 1 67 ? -4.082 17.516 8.305 1 95.25 67 VAL B N 1
ATOM 1911 C CA . VAL B 1 67 ? -5.309 18.266 8.578 1 95.25 67 VAL B CA 1
ATOM 1912 C C . VAL B 1 67 ? -5.324 18.719 10.039 1 95.25 67 VAL B C 1
ATOM 1914 O O . VAL B 1 67 ? -4.73 18.062 10.898 1 95.25 67 VAL B O 1
ATOM 1917 N N . ARG B 1 68 ? -5.887 19.844 10.273 1 94.38 68 ARG B N 1
ATOM 1918 C CA . ARG B 1 68 ? -6.152 20.328 11.625 1 94.38 68 ARG B CA 1
ATOM 1919 C C . ARG B 1 68 ? -7.621 20.156 11.992 1 94.38 68 ARG B C 1
ATOM 1921 O O . ARG B 1 68 ? -8.508 20.562 11.242 1 94.38 68 ARG B O 1
ATOM 1928 N N . LEU B 1 69 ? -7.801 19.484 13.086 1 93.81 69 LEU B N 1
ATOM 1929 C CA . LEU B 1 69 ? -9.164 19.156 13.469 1 93.81 69 LEU B CA 1
ATOM 1930 C C . LEU B 1 69 ? -9.422 19.516 14.93 1 93.81 69 LEU B C 1
ATOM 1932 O O . LEU B 1 69 ? -8.492 19.547 15.742 1 93.81 69 LEU B O 1
ATOM 1936 N N . GLY B 1 70 ? -10.742 19.75 15.242 1 89.75 70 GLY B N 1
ATOM 1937 C CA . GLY B 1 70 ? -11.156 20.031 16.609 1 89.75 70 GLY B CA 1
ATOM 1938 C C . GLY B 1 70 ? -11.031 21.5 16.969 1 89.75 70 GLY B C 1
ATOM 1939 O O . GLY B 1 70 ? -10.547 22.312 16.172 1 89.75 70 GLY B O 1
ATOM 1940 N N . PRO B 1 71 ? -11.453 21.875 18.125 1 90.19 71 PRO B N 1
ATOM 1941 C CA . PRO B 1 71 ? -11.469 23.281 18.562 1 90.19 71 PRO B CA 1
ATOM 1942 C C . PRO B 1 71 ? -10.07 23.859 18.719 1 90.19 71 PRO B C 1
ATOM 1944 O O . PRO B 1 71 ? -9.875 25.078 18.562 1 90.19 71 PRO B O 1
ATOM 1947 N N . ARG B 1 72 ? -9.07 23.047 19.031 1 90 72 ARG B N 1
ATOM 1948 C CA . ARG B 1 72 ? -7.707 23.531 19.25 1 90 72 ARG B CA 1
ATOM 1949 C C . ARG B 1 72 ? -6.867 23.359 17.984 1 90 72 ARG B C 1
ATOM 1951 O O . ARG B 1 72 ? -5.66 23.625 18 1 90 72 ARG B O 1
ATOM 1958 N N . GLY B 1 73 ? -7.453 22.797 16.984 1 91.31 73 GLY B N 1
ATOM 1959 C CA . GLY B 1 73 ? -6.738 22.641 15.734 1 91.31 73 GLY B CA 1
ATOM 1960 C C . GLY B 1 73 ? -5.629 21.609 15.805 1 91.31 73 GLY B C 1
ATOM 1961 O O . GLY B 1 73 ? -4.512 21.859 15.344 1 91.31 73 GLY B O 1
ATOM 1962 N N . ARG B 1 74 ? -5.98 20.531 16.438 1 91.44 74 ARG B N 1
ATOM 1963 C CA . ARG B 1 74 ? -4.977 19.469 16.578 1 91.44 74 ARG B CA 1
ATOM 1964 C C . ARG B 1 74 ? -4.574 18.922 15.211 1 91.44 74 ARG B C 1
ATOM 1966 O O . ARG B 1 74 ? -5.426 18.688 14.352 1 91.44 74 ARG B O 1
ATOM 1973 N N . LEU B 1 75 ? -3.305 18.672 15.07 1 93 75 LEU B N 1
ATOM 1974 C CA . LEU B 1 75 ? -2.75 18.234 13.797 1 93 75 LEU B CA 1
ATOM 1975 C C . LEU B 1 75 ? -2.828 16.719 13.664 1 93 75 LEU B C 1
ATOM 1977 O O . LEU B 1 75 ? -2.514 15.992 14.602 1 93 75 LEU B O 1
ATOM 1981 N N . PHE B 1 76 ? -3.275 16.234 12.477 1 94.62 76 PHE B N 1
ATOM 1982 C CA . PHE B 1 76 ? -3.32 14.82 12.133 1 94.62 76 PHE B CA 1
ATOM 1983 C C . PHE B 1 76 ? -2.764 14.586 10.734 1 94.62 76 PHE B C 1
ATOM 1985 O O . PHE B 1 76 ? -2.904 15.43 9.852 1 94.62 76 PHE B O 1
ATOM 1992 N N . GLY B 1 77 ? -2.139 13.5 10.594 1 96 77 GLY B N 1
ATOM 1993 C CA . GLY B 1 77 ? -1.919 12.977 9.258 1 96 77 GLY B CA 1
ATOM 1994 C C . GLY B 1 77 ? -3.027 12.055 8.789 1 96 77 GLY B C 1
ATOM 1995 O O . GLY B 1 77 ? -3.6 11.305 9.586 1 96 77 GLY B O 1
ATOM 1996 N N . VAL B 1 78 ? -3.289 12.133 7.523 1 96.44 78 VAL B N 1
ATOM 1997 C CA . VAL B 1 78 ? -4.199 11.164 6.926 1 96.44 78 VAL B CA 1
ATOM 1998 C C . VAL B 1 78 ? -3.418 9.945 6.449 1 96.44 78 VAL B C 1
ATOM 2000 O O . VAL B 1 78 ? -2.426 10.078 5.73 1 96.44 78 VAL B O 1
ATOM 2003 N N . SER B 1 79 ? -3.863 8.82 6.781 1 96.81 79 SER B N 1
ATOM 2004 C CA . SER B 1 79 ? -3.107 7.59 6.586 1 96.81 79 SER B CA 1
ATOM 2005 C C . SER B 1 79 ? -2.746 7.395 5.117 1 96.81 79 SER B C 1
ATOM 2007 O O . SER B 1 79 ? -1.641 6.953 4.797 1 96.81 79 SER B O 1
ATOM 2009 N N . MET B 1 80 ? -3.633 7.652 4.164 1 96.75 80 MET B N 1
ATOM 2010 C CA . MET B 1 80 ? -3.312 7.488 2.748 1 96.75 80 MET B CA 1
ATOM 2011 C C . MET B 1 80 ? -2.092 8.32 2.367 1 96.75 80 MET B C 1
ATOM 2013 O O . MET B 1 80 ? -1.18 7.824 1.704 1 96.75 80 MET B O 1
ATOM 2017 N N . PHE B 1 81 ? -2.072 9.523 2.82 1 97.31 81 PHE B N 1
ATOM 2018 C CA . PHE B 1 81 ? -0.968 10.398 2.455 1 97.31 81 PHE B CA 1
ATOM 2019 C C . PHE B 1 81 ? 0.311 9.992 3.178 1 97.31 81 PHE B C 1
ATOM 2021 O O . PHE B 1 81 ? 1.409 10.148 2.643 1 97.31 81 PHE B O 1
ATOM 2028 N N . HIS B 1 82 ? 0.163 9.508 4.379 1 97.12 82 HIS B N 1
ATOM 2029 C CA . HIS B 1 82 ? 1.32 8.938 5.059 1 97.12 82 HIS B CA 1
ATOM 2030 C C . HIS B 1 82 ? 1.896 7.762 4.277 1 97.12 82 HIS B C 1
ATOM 2032 O O . HIS B 1 82 ? 3.115 7.652 4.121 1 97.12 82 HIS B O 1
ATOM 2038 N N . GLN B 1 83 ? 1.016 6.902 3.805 1 97.5 83 GLN B N 1
ATOM 2039 C CA . GLN B 1 83 ? 1.449 5.766 2.996 1 97.5 83 GLN B CA 1
ATOM 2040 C C . GLN B 1 83 ? 2.156 6.234 1.728 1 97.5 83 GLN B C 1
ATOM 2042 O O . GLN B 1 83 ? 3.193 5.68 1.351 1 97.5 83 GLN B O 1
ATOM 2047 N N . LEU B 1 84 ? 1.635 7.219 1.09 1 97.69 84 LEU B N 1
ATOM 2048 C CA . LEU B 1 84 ? 2.262 7.766 -0.108 1 97.69 84 LEU B CA 1
ATOM 2049 C C . LEU B 1 84 ? 3.6 8.414 0.229 1 97.69 84 LEU B C 1
ATOM 2051 O O . LEU B 1 84 ? 4.547 8.344 -0.558 1 97.69 84 LEU B O 1
ATOM 2055 N N . HIS B 1 85 ? 3.695 9.102 1.347 1 96.75 85 HIS B N 1
ATOM 2056 C CA . HIS B 1 85 ? 4.965 9.625 1.836 1 96.75 85 HIS B CA 1
ATOM 2057 C C . HIS B 1 85 ? 6.004 8.516 1.974 1 96.75 85 HIS B C 1
ATOM 2059 O O . HIS B 1 85 ? 7.145 8.672 1.529 1 96.75 85 HIS B O 1
ATOM 2065 N N . CYS B 1 86 ? 5.574 7.465 2.594 1 96.88 86 CYS B N 1
ATOM 2066 C CA . CYS B 1 86 ? 6.473 6.332 2.77 1 96.88 86 CYS B CA 1
ATOM 2067 C C . CYS B 1 86 ? 6.91 5.766 1.424 1 96.88 86 CYS B C 1
ATOM 2069 O O . CYS B 1 86 ? 8.086 5.434 1.236 1 96.88 86 CYS B O 1
ATOM 2071 N N . LEU B 1 87 ? 5.957 5.617 0.501 1 97.94 87 LEU B N 1
ATOM 2072 C CA . LEU B 1 87 ? 6.305 5.141 -0.833 1 97.94 87 LEU B CA 1
ATOM 2073 C C . LEU B 1 87 ? 7.324 6.062 -1.493 1 97.94 87 LEU B C 1
ATOM 2075 O O . LEU B 1 87 ? 8.281 5.594 -2.119 1 97.94 87 LEU B O 1
ATOM 2079 N N . ASP B 1 88 ? 7.141 7.348 -1.385 1 97.19 88 ASP B N 1
ATOM 2080 C CA . ASP B 1 88 ? 8.07 8.32 -1.945 1 97.19 88 ASP B CA 1
ATOM 2081 C C . ASP B 1 88 ? 9.453 8.195 -1.302 1 97.19 88 ASP B C 1
ATOM 2083 O O . ASP B 1 88 ? 10.477 8.359 -1.972 1 97.19 88 ASP B O 1
ATOM 2087 N N . LYS B 1 89 ? 9.477 7.949 -0.01 1 96.19 89 LYS B N 1
ATOM 2088 C CA . LYS B 1 89 ? 10.75 7.734 0.668 1 96.19 89 LYS B CA 1
ATOM 2089 C C . LYS B 1 89 ? 11.477 6.52 0.099 1 96.19 89 LYS B C 1
ATOM 2091 O O . LYS B 1 89 ? 12.688 6.562 -0.12 1 96.19 89 LYS B O 1
ATOM 2096 N N . MET B 1 90 ? 10.766 5.469 -0.17 1 96.56 90 MET B N 1
ATOM 2097 C CA . MET B 1 90 ? 11.359 4.273 -0.756 1 96.56 90 MET B CA 1
ATOM 2098 C C . MET B 1 90 ? 11.859 4.547 -2.172 1 96.56 90 MET B C 1
ATOM 2100 O O . MET B 1 90 ? 12.953 4.117 -2.547 1 96.56 90 MET B O 1
ATOM 2104 N N . ARG B 1 91 ? 11 5.242 -2.938 1 96.88 91 ARG B N 1
ATOM 2105 C CA . ARG B 1 91 ? 11.398 5.629 -4.285 1 96.88 91 ARG B CA 1
ATOM 2106 C C . ARG B 1 91 ? 12.727 6.387 -4.27 1 96.88 91 ARG B C 1
ATOM 2108 O O . ARG B 1 91 ? 13.625 6.094 -5.059 1 96.88 91 ARG B O 1
ATOM 2115 N N . ARG B 1 92 ? 12.898 7.355 -3.398 1 96.31 92 ARG B N 1
ATOM 2116 C CA . ARG B 1 92 ? 14.125 8.141 -3.297 1 96.31 92 ARG B CA 1
ATOM 2117 C C . ARG B 1 92 ? 15.312 7.262 -2.924 1 96.31 92 ARG B C 1
ATOM 2119 O O . ARG B 1 92 ? 16.406 7.426 -3.463 1 96.31 92 ARG B O 1
ATOM 2126 N N . ALA B 1 93 ? 15.07 6.359 -2.031 1 95.38 93 ALA B N 1
ATOM 2127 C CA . ALA B 1 93 ? 16.141 5.477 -1.575 1 95.38 93 ALA B CA 1
ATOM 2128 C C . ALA B 1 93 ? 16.594 4.547 -2.695 1 95.38 93 ALA B C 1
ATOM 2130 O O . ALA B 1 93 ? 17.766 4.133 -2.73 1 95.38 93 ALA B O 1
ATOM 2131 N N . VAL B 1 94 ? 15.664 4.188 -3.572 1 94.12 94 VAL B N 1
ATOM 2132 C CA . VAL B 1 94 ? 15.984 3.348 -4.723 1 94.12 94 VAL B CA 1
ATOM 2133 C C . VAL B 1 94 ? 16.844 4.137 -5.711 1 94.12 94 VAL B C 1
ATOM 2135 O O . VAL B 1 94 ? 17.734 3.574 -6.359 1 94.12 94 VAL B O 1
ATOM 2138 N N . VAL B 1 95 ? 16.594 5.414 -5.844 1 93.06 95 VAL B N 1
ATOM 2139 C CA . VAL B 1 95 ? 17.297 6.277 -6.777 1 93.06 95 VAL B CA 1
ATOM 2140 C C . VAL B 1 95 ? 18.672 6.629 -6.211 1 93.06 95 VAL B C 1
ATOM 2142 O O . VAL B 1 95 ? 19.672 6.609 -6.93 1 93.06 95 VAL B O 1
ATOM 2145 N N . GLU B 1 96 ? 18.703 6.973 -4.914 1 93.12 96 GLU B N 1
ATOM 2146 C CA . GLU B 1 96 ? 19.938 7.324 -4.211 1 93.12 96 GLU B CA 1
ATOM 2147 C C . GLU B 1 96 ? 19.906 6.824 -2.77 1 93.12 96 GLU B C 1
ATOM 2149 O O . GLU B 1 96 ? 18.906 6.988 -2.068 1 93.12 96 GLU B O 1
ATOM 2154 N N . PRO B 1 97 ? 21.047 6.316 -2.354 1 91.19 97 PRO B N 1
ATOM 2155 C CA . PRO B 1 97 ? 21.078 5.883 -0.956 1 91.19 97 PRO B CA 1
ATOM 2156 C C . PRO B 1 97 ? 20.734 7 0.023 1 91.19 97 PRO B C 1
ATOM 2158 O O . PRO B 1 97 ? 21.078 8.164 -0.217 1 91.19 97 PRO B O 1
ATOM 2161 N N . PRO B 1 98 ? 20.016 6.566 1.093 1 92.31 98 PRO B N 1
ATOM 2162 C CA . PRO B 1 98 ? 19.75 7.602 2.092 1 92.31 98 PRO B CA 1
ATOM 2163 C C . PRO B 1 98 ? 21.016 8.305 2.576 1 92.31 98 PRO B C 1
ATOM 2165 O O . PRO B 1 98 ? 22 7.641 2.898 1 92.31 98 PRO B O 1
ATOM 2168 N N . PRO B 1 99 ? 20.984 9.602 2.676 1 91.62 99 PRO B N 1
ATOM 2169 C CA . PRO B 1 99 ? 22.203 10.367 2.947 1 91.62 99 PRO B CA 1
ATOM 2170 C C . PRO B 1 99 ? 22.594 10.359 4.426 1 91.62 99 PRO B C 1
ATOM 2172 O O . PRO B 1 99 ? 23.656 10.859 4.793 1 91.62 99 PRO B O 1
ATOM 2175 N N . SER B 1 100 ? 21.766 9.898 5.32 1 91.88 100 SER B N 1
ATOM 2176 C CA . SER B 1 100 ? 22.047 9.883 6.754 1 91.88 100 SER B CA 1
ATOM 2177 C C . SER B 1 100 ? 21.453 8.648 7.422 1 91.88 100 SER B C 1
ATOM 2179 O O . SER B 1 100 ? 20.609 7.961 6.836 1 91.88 100 SER B O 1
ATOM 2181 N N . GLU B 1 101 ? 21.953 8.391 8.586 1 89.75 101 GLU B N 1
ATOM 2182 C CA . GLU B 1 101 ? 21.406 7.289 9.383 1 89.75 101 GLU B CA 1
ATOM 2183 C C . GLU B 1 101 ? 19.938 7.5 9.695 1 89.75 101 GLU B C 1
ATOM 2185 O O . GLU B 1 101 ? 19.156 6.547 9.727 1 89.75 101 GLU B O 1
ATOM 2190 N N . TRP B 1 102 ? 19.594 8.703 9.906 1 87.56 102 TRP B N 1
ATOM 2191 C CA . TRP B 1 102 ? 18.203 9.039 10.18 1 87.56 102 TRP B CA 1
ATOM 2192 C C . TRP B 1 102 ? 17.312 8.688 8.992 1 87.56 102 TRP B C 1
ATOM 2194 O O . TRP B 1 102 ? 16.234 8.086 9.156 1 87.56 102 TRP B O 1
ATOM 2204 N N . GLU B 1 103 ? 17.734 9.062 7.836 1 90.75 103 GLU B N 1
ATOM 2205 C CA . GLU B 1 103 ? 16.953 8.773 6.641 1 90.75 103 GLU B CA 1
ATOM 2206 C C . GLU B 1 103 ? 16.875 7.273 6.379 1 90.75 103 GLU B C 1
ATOM 2208 O O . GLU B 1 103 ? 15.859 6.777 5.883 1 90.75 103 GLU B O 1
ATOM 2213 N N . SER B 1 104 ? 17.922 6.582 6.723 1 91 104 SER B N 1
ATOM 2214 C CA . SER B 1 104 ? 17.906 5.125 6.613 1 91 104 SER B CA 1
ATOM 2215 C C . SER B 1 104 ? 16.891 4.512 7.562 1 91 104 SER B C 1
ATOM 2217 O O . SER B 1 104 ? 16.109 3.639 7.168 1 91 104 SER B O 1
ATOM 2219 N N . TRP B 1 105 ? 16.984 4.941 8.742 1 89.06 105 TRP B N 1
ATOM 2220 C CA . TRP B 1 105 ? 16.031 4.477 9.742 1 89.06 105 TRP B CA 1
ATOM 2221 C C . TRP B 1 105 ? 14.602 4.809 9.32 1 89.06 105 TRP B C 1
ATOM 2223 O O . TRP B 1 105 ? 13.703 3.977 9.461 1 89.06 105 TRP B O 1
ATOM 2233 N N . HIS B 1 106 ? 14.352 6.02 8.828 1 90.62 106 HIS B N 1
ATOM 2234 C CA . HIS B 1 106 ? 13.031 6.434 8.359 1 90.62 106 HIS B CA 1
ATOM 2235 C C . HIS B 1 106 ? 12.539 5.535 7.227 1 90.62 106 HIS B C 1
ATOM 2237 O O . HIS B 1 106 ? 11.375 5.129 7.211 1 90.62 106 HIS B O 1
ATOM 2243 N N . THR B 1 107 ? 13.406 5.207 6.367 1 93.44 107 THR B N 1
ATOM 2244 C CA . THR B 1 107 ? 13.062 4.332 5.258 1 93.44 107 THR B CA 1
ATOM 2245 C C . THR B 1 107 ? 12.648 2.953 5.762 1 93.44 107 THR B C 1
ATOM 2247 O O . THR B 1 107 ? 11.664 2.377 5.285 1 93.44 107 THR B O 1
ATOM 2250 N N . GLN B 1 108 ? 13.391 2.459 6.766 1 91.62 108 GLN B N 1
ATOM 2251 C CA . GLN B 1 108 ? 13.062 1.169 7.359 1 91.62 108 GLN B CA 1
ATOM 2252 C C . GLN B 1 108 ? 11.688 1.206 8.016 1 91.62 108 GLN B C 1
ATOM 2254 O O . GLN B 1 108 ? 10.898 0.265 7.883 1 91.62 108 GLN B O 1
ATOM 2259 N N . HIS B 1 109 ? 11.383 2.207 8.719 1 91.88 109 HIS B N 1
ATOM 2260 C CA . HIS B 1 109 ? 10.086 2.375 9.359 1 91.88 109 HIS B CA 1
ATOM 2261 C C . HIS B 1 109 ? 8.969 2.461 8.32 1 91.88 109 HIS B C 1
ATOM 2263 O O . HIS B 1 109 ? 7.887 1.899 8.516 1 91.88 109 HIS B O 1
ATOM 2269 N N . CYS B 1 110 ? 9.273 3.176 7.258 1 95.12 110 CYS B N 1
ATOM 2270 C CA . CYS B 1 110 ? 8.32 3.285 6.16 1 95.12 110 CYS B CA 1
ATOM 2271 C C . CYS B 1 110 ? 8.016 1.916 5.562 1 95.12 110 CYS B C 1
ATOM 2273 O O . CYS B 1 110 ? 6.855 1.591 5.305 1 95.12 110 CYS B O 1
ATOM 2275 N N . LEU B 1 111 ? 9.047 1.113 5.359 1 95.62 111 L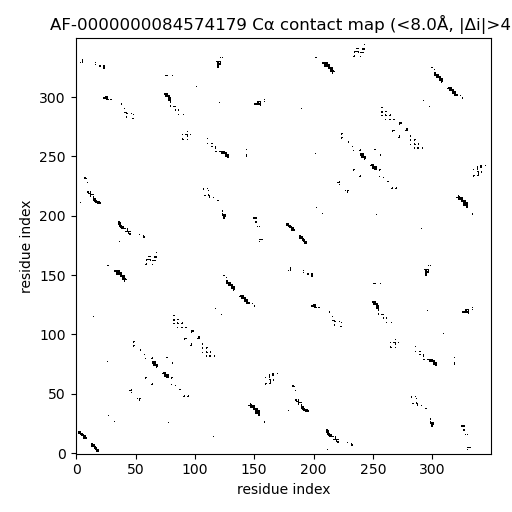EU B N 1
ATOM 2276 C CA . LEU B 1 111 ? 8.867 -0.225 4.809 1 95.62 111 LEU B CA 1
ATOM 2277 C C . LEU B 1 111 ? 7.93 -1.051 5.684 1 95.62 111 LEU B C 1
ATOM 2279 O O . LEU B 1 111 ? 6.988 -1.666 5.18 1 95.62 111 LEU B O 1
ATOM 2283 N N . ASN B 1 112 ? 8.172 -1.015 6.949 1 93.31 112 ASN B N 1
ATOM 2284 C CA . ASN B 1 112 ? 7.359 -1.791 7.883 1 93.31 112 ASN B CA 1
ATOM 2285 C C . ASN B 1 112 ? 5.93 -1.264 7.953 1 93.31 112 ASN B C 1
ATOM 2287 O O . ASN B 1 112 ? 4.98 -2.043 8.055 1 93.31 112 ASN B O 1
ATOM 2291 N N . TYR B 1 113 ? 5.758 -0.025 8.016 1 94.69 113 TYR B N 1
ATOM 2292 C CA . TYR B 1 113 ? 4.434 0.582 8.062 1 94.69 113 TYR B CA 1
ATOM 2293 C C . TYR B 1 113 ? 3.619 0.203 6.832 1 94.69 113 TYR B C 1
ATOM 2295 O O . TYR B 1 113 ? 2.484 -0.264 6.953 1 94.69 113 TYR B O 1
ATOM 2303 N N . VAL B 1 114 ? 4.195 0.36 5.578 1 96.81 114 VAL B N 1
ATOM 2304 C CA . VAL B 1 114 ? 3.48 0.061 4.344 1 96.81 114 VAL B CA 1
ATOM 2305 C C . VAL B 1 114 ? 3.166 -1.432 4.277 1 96.81 114 VAL B C 1
ATOM 2307 O O . VAL B 1 114 ? 2.096 -1.827 3.809 1 96.81 114 VAL B O 1
ATOM 2310 N N . ARG B 1 115 ? 4.105 -2.279 4.734 1 95.69 115 ARG B N 1
ATOM 2311 C CA . ARG B 1 115 ? 3.838 -3.711 4.828 1 95.69 115 ARG B CA 1
ATOM 2312 C C . ARG B 1 115 ? 2.539 -3.977 5.586 1 95.69 115 ARG B C 1
ATOM 2314 O O . ARG B 1 115 ? 1.667 -4.695 5.098 1 95.69 115 ARG B O 1
ATOM 2321 N N . GLN B 1 116 ? 2.385 -3.379 6.703 1 94.88 116 GLN B N 1
ATOM 2322 C CA . GLN B 1 116 ? 1.218 -3.584 7.551 1 94.88 116 GLN B CA 1
ATOM 2323 C C . GLN B 1 116 ? -0.038 -2.998 6.914 1 94.88 116 GLN B C 1
ATOM 2325 O O . GLN B 1 116 ? -1.12 -3.58 7.012 1 94.88 116 GLN B O 1
ATOM 2330 N N . MET B 1 117 ? 0.125 -1.923 6.191 1 96.06 117 MET B N 1
ATOM 2331 C CA . MET B 1 117 ? -1.04 -1.303 5.566 1 96.06 117 MET B CA 1
ATOM 2332 C C . MET B 1 117 ? -1.519 -2.123 4.371 1 96.06 117 MET B C 1
ATOM 2334 O O . MET B 1 117 ? -2.719 -2.186 4.098 1 96.06 117 MET B O 1
ATOM 2338 N N . LEU B 1 118 ? -0.575 -2.721 3.602 1 97.19 118 LEU B N 1
ATOM 2339 C CA . LEU B 1 118 ? -0.964 -3.594 2.5 1 97.19 118 LEU B CA 1
ATOM 2340 C C . LEU B 1 118 ? -1.684 -4.836 3.018 1 97.19 118 LEU B C 1
ATOM 2342 O O . LEU B 1 118 ? -2.664 -5.285 2.42 1 97.19 118 LEU B O 1
ATOM 2346 N N . LEU B 1 119 ? -1.205 -5.379 4.156 1 94.56 119 LEU B N 1
ATOM 2347 C CA . LEU B 1 119 ? -1.914 -6.477 4.805 1 94.56 119 LEU B CA 1
ATOM 2348 C C . LEU B 1 119 ? -3.309 -6.039 5.242 1 94.56 119 LEU B C 1
ATOM 2350 O O . LEU B 1 119 ? -4.289 -6.75 5.02 1 94.56 119 LEU B O 1
ATOM 2354 N N . CYS B 1 120 ? -3.373 -4.891 5.832 1 94.12 120 CYS B N 1
ATOM 2355 C CA . CYS B 1 120 ? -4.629 -4.348 6.332 1 94.12 120 CYS B CA 1
ATOM 2356 C C . CYS B 1 120 ? -5.648 -4.203 5.207 1 94.12 120 CYS B C 1
ATOM 2358 O O . CYS B 1 120 ? -6.836 -4.473 5.398 1 94.12 120 CYS B O 1
ATOM 2360 N N . ALA B 1 121 ? -5.207 -3.707 4.027 1 95 121 ALA B N 1
ATOM 2361 C CA . ALA B 1 121 ? -6.102 -3.518 2.889 1 95 121 ALA B CA 1
ATOM 2362 C C . ALA B 1 121 ? -6.574 -4.855 2.334 1 95 121 ALA B C 1
ATOM 2364 O O . ALA B 1 121 ? -7.738 -5 1.953 1 95 121 ALA B O 1
ATOM 2365 N N . SER B 1 122 ? -5.652 -5.891 2.275 1 95.19 122 SER B N 1
ATOM 2366 C CA . SER B 1 122 ? -5.969 -7.262 1.893 1 95.19 122 SER B CA 1
ATOM 2367 C C . SER B 1 122 ? -6.738 -7.309 0.578 1 95.19 122 SER B C 1
ATOM 2369 O O . SER B 1 122 ? -7.828 -7.879 0.51 1 95.19 122 SER B O 1
ATOM 2371 N N . ASN B 1 123 ? -6.176 -6.75 -0.506 1 96 123 ASN B N 1
ATOM 2372 C CA . ASN B 1 123 ? -6.828 -6.648 -1.808 1 96 123 ASN B CA 1
ATOM 2373 C C . ASN B 1 123 ? -7.078 -8.023 -2.42 1 96 123 ASN B C 1
ATOM 2375 O O . ASN B 1 123 ? -6.137 -8.773 -2.67 1 96 123 ASN B O 1
ATOM 2379 N N . VAL B 1 124 ? -8.32 -8.375 -2.768 1 95.75 124 VAL B N 1
ATOM 2380 C CA . VAL B 1 124 ? -8.727 -9.734 -3.111 1 95.75 124 VAL B CA 1
ATOM 2381 C C . VAL B 1 124 ? -8.82 -9.875 -4.629 1 95.75 124 VAL B C 1
ATOM 2383 O O . VAL B 1 124 ? -9.203 -10.93 -5.137 1 95.75 124 VAL B O 1
ATOM 2386 N N . ARG B 1 125 ? -8.508 -8.836 -5.398 1 95.69 125 ARG B N 1
ATOM 2387 C CA . ARG B 1 125 ? -8.617 -8.852 -6.852 1 95.69 125 ARG B CA 1
ATOM 2388 C C . ARG B 1 125 ? -7.715 -9.914 -7.465 1 95.69 125 ARG B C 1
ATOM 2390 O O . ARG B 1 125 ? -6.562 -10.062 -7.059 1 95.69 125 ARG B O 1
ATOM 2397 N N . LEU B 1 126 ? -8.25 -10.656 -8.414 1 95.56 126 LEU B N 1
ATOM 2398 C CA . LEU B 1 126 ? -7.469 -11.633 -9.164 1 95.56 126 LEU B CA 1
ATOM 2399 C C . LEU B 1 126 ? -6.852 -10.992 -10.406 1 95.56 126 LEU B C 1
ATOM 2401 O O . LEU B 1 126 ? -7.543 -10.32 -11.172 1 95.56 126 LEU B O 1
ATOM 2405 N N . GLU B 1 127 ? -5.598 -11.227 -10.562 1 95.31 127 GLU B N 1
ATOM 2406 C CA . GLU B 1 127 ? -4.855 -10.68 -11.688 1 95.31 127 GLU B CA 1
ATOM 2407 C C . GLU B 1 127 ? -4.328 -11.789 -12.594 1 95.31 127 GLU B C 1
ATOM 2409 O O . GLU B 1 127 ? -3.6 -12.672 -12.141 1 95.31 127 GLU B O 1
ATOM 2414 N N . PRO B 1 128 ? -4.676 -11.734 -13.797 1 93 128 PRO B N 1
ATOM 2415 C CA . PRO B 1 128 ? -4.223 -12.789 -14.703 1 93 128 PRO B CA 1
ATOM 2416 C C . PRO B 1 128 ? -2.703 -12.844 -14.828 1 93 128 PRO B C 1
ATOM 2418 O O . PRO B 1 128 ? -2.027 -11.82 -14.68 1 93 128 PRO B O 1
ATOM 2421 N N . VAL B 1 129 ? -2.232 -14.047 -15.055 1 91.94 129 VAL B N 1
ATOM 2422 C CA . VAL B 1 129 ? -0.802 -14.281 -15.227 1 91.94 129 VAL B CA 1
ATOM 2423 C C . VAL B 1 129 ? -0.5 -14.594 -16.688 1 91.94 129 VAL B C 1
ATOM 2425 O O . VAL B 1 129 ? -1.227 -15.352 -17.328 1 91.94 129 VAL B O 1
ATOM 2428 N N . LYS B 1 130 ? 0.432 -13.953 -17.188 1 81.69 130 LYS B N 1
ATOM 2429 C CA . LYS B 1 130 ? 0.933 -14.25 -18.531 1 81.69 130 LYS B CA 1
ATOM 2430 C C . LYS B 1 130 ? 2.318 -14.883 -18.469 1 81.69 130 LYS B C 1
ATOM 2432 O O . LYS B 1 130 ? 3.111 -14.57 -17.578 1 81.69 130 LYS B O 1
ATOM 2437 N N . GLU B 1 131 ? 2.424 -15.867 -19.266 1 74.88 131 GLU B N 1
ATOM 2438 C CA . GLU B 1 131 ? 3.752 -16.453 -19.406 1 74.88 131 GLU B CA 1
ATOM 2439 C C . GLU B 1 131 ? 4.594 -15.68 -20.406 1 74.88 131 GLU B C 1
ATOM 2441 O O . GLU B 1 131 ? 4.148 -15.406 -21.531 1 74.88 131 GLU B O 1
ATOM 2446 N N . ILE B 1 132 ? 5.586 -15.055 -19.906 1 68.56 132 ILE B N 1
ATOM 2447 C CA . ILE B 1 132 ? 6.434 -14.312 -20.828 1 68.56 132 ILE B CA 1
ATOM 2448 C C . ILE B 1 132 ? 7.816 -14.961 -20.906 1 68.56 132 ILE B C 1
ATOM 2450 O O . ILE B 1 132 ? 8.242 -15.625 -19.953 1 68.56 132 ILE B O 1
ATOM 2454 N N . GLU B 1 133 ? 8.391 -15.016 -22.125 1 64.06 133 GLU B N 1
ATOM 2455 C CA . GLU B 1 133 ? 9.758 -15.508 -22.281 1 64.06 133 GLU B CA 1
ATOM 2456 C C . GLU B 1 133 ? 10.75 -14.664 -21.484 1 64.06 133 GLU B C 1
ATOM 2458 O O . GLU B 1 133 ? 10.594 -13.445 -21.406 1 64.06 133 GLU B O 1
ATOM 2463 N N . SER B 1 134 ? 11.523 -15.344 -20.609 1 61.75 134 SER B N 1
ATOM 2464 C CA . SER B 1 134 ? 12.523 -14.617 -19.844 1 61.75 134 SER B CA 1
ATOM 2465 C C . SER B 1 134 ? 13.453 -13.82 -20.766 1 61.75 134 SER B C 1
ATOM 2467 O O . SER B 1 134 ? 13.594 -14.141 -21.938 1 61.75 134 SER B O 1
ATOM 2469 N N . HIS B 1 135 ? 13.828 -12.633 -20.328 1 57.94 135 HIS B N 1
ATOM 2470 C CA . HIS B 1 135 ? 14.773 -11.867 -21.125 1 57.94 135 HIS B CA 1
ATOM 2471 C C . HIS B 1 135 ? 15.969 -12.727 -21.531 1 57.94 135 HIS B C 1
ATOM 2473 O O . HIS B 1 135 ? 16.594 -12.484 -22.562 1 57.94 135 HIS B O 1
ATOM 2479 N N . ALA B 1 136 ? 16.312 -13.719 -20.641 1 57.56 136 ALA B N 1
ATOM 2480 C CA . ALA B 1 136 ? 17.469 -14.531 -20.984 1 57.56 136 ALA B CA 1
ATOM 2481 C C . ALA B 1 136 ? 17.094 -15.625 -21.984 1 57.56 136 ALA B C 1
ATOM 2483 O O . ALA B 1 136 ? 17.953 -16.375 -22.453 1 57.56 136 ALA B O 1
ATOM 2484 N N . GLY B 1 137 ? 15.953 -15.555 -22.547 1 55 137 GLY B N 1
ATOM 2485 C CA . GLY B 1 137 ? 15.508 -16.406 -23.641 1 55 137 GLY B CA 1
ATOM 2486 C C . GLY B 1 137 ? 15.273 -17.844 -23.219 1 55 137 GLY B C 1
ATOM 2487 O O . GLY B 1 137 ? 14.734 -18.641 -23.984 1 55 137 GLY B O 1
ATOM 2488 N N . ASP B 1 138 ? 15.633 -18.328 -22.188 1 55.16 138 ASP B N 1
ATOM 2489 C CA . ASP B 1 138 ? 15.664 -19.766 -22 1 55.16 138 ASP B CA 1
ATOM 2490 C C . ASP B 1 138 ? 14.609 -20.219 -20.984 1 55.16 138 ASP B C 1
ATOM 2492 O O . ASP B 1 138 ? 14.375 -21.406 -20.828 1 55.16 138 ASP B O 1
ATOM 2496 N N . LYS B 1 139 ? 14.062 -19.234 -20.266 1 61.91 139 LYS B N 1
ATOM 2497 C CA . LYS B 1 139 ? 13.102 -19.672 -19.25 1 61.91 139 LYS B CA 1
ATOM 2498 C C . LYS B 1 139 ? 11.844 -18.797 -19.297 1 61.91 139 LYS B C 1
ATOM 2500 O O . LYS B 1 139 ? 11.914 -17.609 -19.594 1 61.91 139 LYS B O 1
ATOM 2505 N N . LYS B 1 140 ? 10.695 -19.469 -19.297 1 64.88 140 LYS B N 1
ATOM 2506 C CA . LYS B 1 140 ? 9.414 -18.781 -19.188 1 64.88 140 LYS B CA 1
ATOM 2507 C C . LYS B 1 140 ? 9.133 -18.359 -17.75 1 64.88 140 LYS B C 1
ATOM 2509 O O . LYS B 1 140 ? 9.453 -19.094 -16.812 1 64.88 140 LYS B O 1
ATOM 2514 N N . GLU B 1 141 ? 8.914 -17.047 -17.562 1 68.88 141 GLU B N 1
ATOM 2515 C CA . GLU B 1 141 ? 8.578 -16.578 -16.234 1 68.88 141 GLU B CA 1
ATOM 2516 C C . GLU B 1 141 ? 7.137 -16.094 -16.156 1 68.88 141 GLU B C 1
ATOM 2518 O O . GLU B 1 141 ? 6.625 -15.508 -17.109 1 68.88 141 GLU B O 1
ATOM 2523 N N . ALA B 1 142 ? 6.414 -16.641 -15.148 1 70.88 142 ALA B N 1
ATOM 2524 C CA . ALA B 1 142 ? 5.059 -16.172 -14.875 1 70.88 142 ALA B CA 1
ATOM 2525 C C . ALA B 1 142 ? 5.074 -14.742 -14.328 1 70.88 142 ALA B C 1
ATOM 2527 O O . ALA B 1 142 ? 5.789 -14.453 -13.359 1 70.88 142 ALA B O 1
ATOM 2528 N N . LYS B 1 143 ? 4.5 -13.844 -15.109 1 80.69 143 LYS B N 1
ATOM 2529 C CA . LYS B 1 143 ? 4.383 -12.461 -14.656 1 80.69 143 LYS B CA 1
ATOM 2530 C C . LYS B 1 143 ? 2.922 -12.062 -14.477 1 80.69 143 LYS B C 1
ATOM 2532 O O . LYS B 1 143 ? 2.096 -12.281 -15.367 1 80.69 143 LYS B O 1
ATOM 2537 N N . VAL B 1 144 ? 2.635 -11.719 -13.195 1 86.5 144 VAL B N 1
ATOM 2538 C CA . VAL B 1 144 ? 1.307 -11.148 -12.977 1 86.5 144 VAL B CA 1
ATOM 2539 C C . VAL B 1 144 ? 1.153 -9.859 -13.781 1 86.5 144 VAL B C 1
ATOM 2541 O O . VAL B 1 144 ? 2.031 -9 -13.75 1 86.5 144 VAL B O 1
ATOM 2544 N N . ASP B 1 145 ? 0.205 -9.812 -14.578 1 75.62 145 ASP B N 1
ATOM 2545 C CA . ASP B 1 145 ? -0.076 -8.633 -15.391 1 75.62 145 ASP B CA 1
ATOM 2546 C C . ASP B 1 145 ? -1.298 -7.883 -14.859 1 75.62 145 ASP B C 1
ATOM 2548 O O . ASP B 1 145 ? -2.434 -8.211 -15.211 1 75.62 145 ASP B O 1
ATOM 2552 N N . GLY B 1 146 ? -1.122 -7.023 -14.055 1 77.62 146 GLY B N 1
ATOM 2553 C CA . GLY B 1 146 ? -2.229 -6.215 -13.57 1 77.62 146 GLY B CA 1
ATOM 2554 C C . GLY B 1 146 ? -2.504 -5 -14.438 1 77.62 146 GLY B C 1
ATOM 2555 O O . GLY B 1 146 ? -3.465 -4.266 -14.195 1 77.62 146 GLY B O 1
ATOM 2556 N N . LEU B 1 147 ? -1.679 -4.828 -15.531 1 82.44 147 LEU B N 1
ATOM 2557 C CA . LEU B 1 147 ? -1.858 -3.658 -16.391 1 82.44 147 LEU B CA 1
ATOM 2558 C C . LEU B 1 147 ? -3.172 -3.744 -17.156 1 82.44 147 LEU B C 1
ATOM 2560 O O . LEU B 1 147 ? -3.529 -4.809 -17.672 1 82.44 147 LEU B O 1
ATOM 2564 N N . GLY B 1 148 ? -3.924 -2.633 -17.125 1 86.5 148 GLY B N 1
ATOM 2565 C CA . GLY B 1 148 ? -5.203 -2.562 -17.812 1 86.5 148 GLY B CA 1
ATOM 2566 C C . GLY B 1 148 ? -6.348 -3.148 -17 1 86.5 148 GLY B C 1
ATOM 2567 O O . GLY B 1 148 ? -7.512 -3.016 -17.375 1 86.5 148 GLY B O 1
ATOM 2568 N N . LEU B 1 149 ? -6.051 -3.723 -15.945 1 90.25 149 LEU B N 1
ATOM 2569 C CA . LEU B 1 149 ? -7.07 -4.34 -15.102 1 90.25 149 LEU B CA 1
ATOM 2570 C C . LEU B 1 149 ? -7.777 -3.293 -14.242 1 90.25 149 LEU B C 1
ATOM 2572 O O . LEU B 1 149 ? -7.129 -2.424 -13.656 1 90.25 149 LEU B O 1
ATOM 2576 N N . GLU B 1 150 ? -9.039 -3.42 -14.195 1 90.94 150 GLU B N 1
ATOM 2577 C CA . GLU B 1 150 ? -9.828 -2.504 -13.375 1 90.94 150 GLU B CA 1
ATOM 2578 C C . GLU B 1 150 ? -9.898 -2.98 -11.93 1 90.94 150 GLU B C 1
ATOM 2580 O O . GLU B 1 150 ? -10.055 -4.176 -11.664 1 90.94 150 GLU B O 1
ATOM 2585 N N . HIS B 1 151 ? -9.812 -2.078 -11.047 1 91.25 151 HIS B N 1
ATOM 2586 C CA . HIS B 1 151 ? -10.023 -2.289 -9.625 1 91.25 151 HIS B CA 1
ATOM 2587 C C . HIS B 1 151 ? -11.172 -1.425 -9.102 1 91.25 151 HIS B C 1
ATOM 2589 O O . HIS B 1 151 ? -11.344 -0.287 -9.547 1 91.25 151 HIS B O 1
ATOM 2595 N N . ARG B 1 152 ? -11.93 -2 -8.188 1 89.19 152 ARG B N 1
ATOM 2596 C CA . ARG B 1 152 ? -12.914 -1.209 -7.453 1 89.19 152 ARG B CA 1
ATOM 2597 C C . ARG B 1 152 ? -12.266 -0.498 -6.27 1 89.19 152 ARG B C 1
ATOM 2599 O O . ARG B 1 152 ? -11.672 -1.141 -5.402 1 89.19 152 ARG B O 1
ATOM 2606 N N . CYS B 1 153 ? -12.375 0.803 -6.324 1 91 153 CYS B N 1
ATOM 2607 C CA . CYS B 1 153 ? -11.602 1.629 -5.41 1 91 153 CYS B CA 1
ATOM 2608 C C . CYS B 1 153 ? -12.492 2.604 -4.656 1 91 153 CYS B C 1
ATOM 2610 O O . CYS B 1 153 ? -13.68 2.738 -4.973 1 91 153 CYS B O 1
ATOM 2612 N N . ARG B 1 154 ? -11.961 3.109 -3.551 1 90.56 154 ARG B N 1
ATOM 2613 C CA . ARG B 1 154 ? -12.492 4.336 -2.971 1 90.56 154 ARG B CA 1
ATOM 2614 C C . ARG B 1 154 ? -11.953 5.566 -3.697 1 90.56 154 ARG B C 1
ATOM 2616 O O . ARG B 1 154 ? -10.805 5.57 -4.152 1 90.56 154 ARG B O 1
ATOM 2623 N N . ASP B 1 155 ? -12.805 6.562 -3.748 1 89.25 155 ASP B N 1
ATOM 2624 C CA . ASP B 1 155 ? -12.445 7.777 -4.469 1 89.25 155 ASP B CA 1
ATOM 2625 C C . ASP B 1 155 ? -11.422 8.594 -3.682 1 89.25 155 ASP B C 1
ATOM 2627 O O . ASP B 1 155 ? -11.789 9.375 -2.801 1 89.25 155 ASP B O 1
ATOM 2631 N N . TRP B 1 156 ? -10.188 8.484 -4.02 1 93.5 156 TRP B N 1
ATOM 2632 C CA . TRP B 1 156 ? -9.125 9.164 -3.283 1 93.5 156 TRP B CA 1
ATOM 2633 C C . TRP B 1 156 ? -9.203 10.672 -3.475 1 93.5 156 TRP B C 1
ATOM 2635 O O . TRP B 1 156 ? -8.648 11.438 -2.682 1 93.5 156 TRP B O 1
ATOM 2645 N N . SER B 1 157 ? -9.766 11.172 -4.551 1 91.56 157 SER B N 1
ATOM 2646 C CA . SER B 1 157 ? -9.828 12.609 -4.805 1 91.56 157 SER B CA 1
ATOM 2647 C C . SER B 1 157 ? -10.672 13.32 -3.752 1 91.56 157 SER B C 1
ATOM 2649 O O . SER B 1 157 ? -10.484 14.508 -3.498 1 91.56 157 SER B O 1
ATOM 2651 N N . LEU B 1 158 ? -11.625 12.578 -3.24 1 92.62 158 LEU B N 1
ATOM 2652 C CA . LEU B 1 158 ? -12.406 13.148 -2.145 1 92.62 158 LEU B CA 1
ATOM 2653 C C . LEU B 1 158 ? -11.516 13.508 -0.965 1 92.62 158 LEU B C 1
ATOM 2655 O O . LEU B 1 158 ? -11.633 14.594 -0.395 1 92.62 158 LEU B O 1
ATOM 2659 N N . LEU B 1 159 ? -10.594 12.633 -0.577 1 94.44 159 LEU B N 1
ATOM 2660 C CA . LEU B 1 159 ? -9.688 12.891 0.536 1 94.44 159 LEU B CA 1
ATOM 2661 C C . LEU B 1 159 ? -8.773 14.07 0.229 1 94.44 159 LEU B C 1
ATOM 2663 O O . LEU B 1 159 ? -8.508 14.898 1.104 1 94.44 159 LEU B O 1
ATOM 2667 N N . ARG B 1 160 ? -8.297 14.102 -0.982 1 93.88 160 ARG B N 1
ATOM 2668 C CA . ARG B 1 160 ? -7.461 15.227 -1.396 1 93.88 160 ARG B CA 1
ATOM 2669 C C . ARG B 1 160 ? -8.211 16.547 -1.253 1 93.88 160 ARG B C 1
ATOM 2671 O O . ARG B 1 160 ? -7.695 17.5 -0.66 1 93.88 160 ARG B O 1
ATOM 2678 N N . ARG B 1 161 ? -9.438 16.594 -1.74 1 94.5 161 ARG B N 1
ATOM 2679 C CA . ARG B 1 161 ? -10.242 17.812 -1.674 1 94.5 161 ARG B CA 1
ATOM 2680 C C . ARG B 1 161 ? -10.508 18.219 -0.227 1 94.5 161 ARG B C 1
ATOM 2682 O O . ARG B 1 161 ? -10.398 19.391 0.127 1 94.5 161 ARG B O 1
ATOM 2689 N N . VAL B 1 162 ? -10.906 17.25 0.563 1 96.31 162 VAL B N 1
ATOM 2690 C CA . VAL B 1 162 ? -11.203 17.531 1.963 1 96.31 162 VAL B CA 1
ATOM 2691 C C . VAL B 1 162 ? -9.969 18.078 2.658 1 96.31 162 VAL B C 1
ATOM 2693 O O . VAL B 1 162 ? -10.055 19.031 3.438 1 96.31 162 VAL B O 1
ATOM 2696 N N . ALA B 1 163 ? -8.781 17.5 2.404 1 96.19 163 ALA B N 1
ATOM 2697 C CA . ALA B 1 163 ? -7.539 17.969 3.008 1 96.19 163 ALA B CA 1
ATOM 2698 C C . ALA B 1 163 ? -7.195 19.375 2.527 1 96.19 163 ALA B C 1
ATOM 2700 O O . ALA B 1 163 ? -6.77 20.219 3.318 1 96.19 163 ALA B O 1
ATOM 2701 N N . GLU B 1 164 ? -7.336 19.625 1.267 1 96.06 164 GLU B N 1
ATOM 2702 C CA . GLU B 1 164 ? -7.043 20.938 0.702 1 96.06 164 GLU B CA 1
ATOM 2703 C C . GLU B 1 164 ? -7.992 22 1.247 1 96.06 164 GLU B C 1
ATOM 2705 O O . GLU B 1 164 ? -7.574 23.109 1.556 1 96.06 164 GLU B O 1
ATOM 2710 N N . GLU B 1 165 ? -9.266 21.625 1.377 1 96.12 165 GLU B N 1
ATOM 2711 C CA . GLU B 1 165 ? -10.242 22.547 1.966 1 96.12 165 GLU B CA 1
ATOM 2712 C C . GLU B 1 165 ? -9.914 22.828 3.428 1 96.12 165 GLU B C 1
ATOM 2714 O O . GLU B 1 165 ? -10.023 23.984 3.877 1 96.12 165 GLU B O 1
ATOM 2719 N N . ASN B 1 166 ? -9.617 21.844 4.211 1 96.44 166 ASN B N 1
ATOM 2720 C CA . ASN B 1 166 ? -9.195 22.016 5.598 1 96.44 166 ASN B CA 1
ATOM 2721 C C . ASN B 1 166 ? -8.047 23 5.719 1 96.44 166 ASN B C 1
ATOM 2723 O O . ASN B 1 166 ? -8.039 23.859 6.613 1 96.44 166 ASN B O 1
ATOM 2727 N N . TYR B 1 167 ? -7.066 22.891 4.773 1 95.81 167 TYR B N 1
ATOM 2728 C CA . TYR B 1 167 ? -5.867 23.719 4.805 1 95.81 167 TYR B CA 1
ATOM 2729 C C . TYR B 1 167 ? -6.223 25.203 4.637 1 95.81 167 TYR B C 1
ATOM 2731 O O . TYR B 1 167 ? -5.566 26.062 5.215 1 95.81 167 TYR B O 1
ATOM 2739 N N . LEU B 1 168 ? -7.254 25.484 3.855 1 95.06 168 LEU B N 1
ATOM 2740 C CA . LEU B 1 168 ? -7.688 26.859 3.635 1 95.06 168 LEU B CA 1
ATOM 2741 C C . LEU B 1 168 ? -8.086 27.531 4.949 1 95.06 168 LEU B C 1
ATOM 2743 O O . LEU B 1 168 ? -8.109 28.75 5.051 1 95.06 168 LEU B O 1
ATOM 2747 N N . HIS B 1 169 ? -8.367 26.75 5.965 1 92.75 169 HIS B N 1
ATOM 2748 C CA . HIS B 1 169 ? -8.852 27.281 7.227 1 92.75 169 HIS B CA 1
ATOM 2749 C C . HIS B 1 169 ? -7.766 27.266 8.297 1 92.75 169 HIS B C 1
ATOM 2751 O O . HIS B 1 169 ? -8.031 27.531 9.469 1 92.75 169 HIS B O 1
ATOM 2757 N N . TRP B 1 170 ? -6.586 26.828 7.906 1 93 170 TRP B N 1
ATOM 2758 C CA . TRP B 1 170 ? -5.477 26.875 8.852 1 93 170 TRP B CA 1
ATOM 2759 C C . TRP B 1 170 ? -5.16 28.328 9.242 1 93 170 TRP B C 1
ATOM 2761 O O . TRP B 1 170 ? -5.328 29.234 8.43 1 93 170 TRP B O 1
ATOM 2771 N N . PRO B 1 171 ? -4.73 28.5 10.484 1 87.69 171 PRO B N 1
ATOM 2772 C CA . PRO B 1 171 ? -4.289 29.859 10.828 1 87.69 171 PRO B CA 1
ATOM 2773 C C . PRO B 1 171 ? -3.111 30.328 9.977 1 87.69 171 PRO B C 1
ATOM 2775 O O . PRO B 1 171 ? -2.264 29.516 9.594 1 87.69 171 PRO B O 1
ATOM 2778 N N . LYS B 1 172 ? -3.189 31.562 9.539 1 76.62 172 LYS B N 1
ATOM 2779 C CA . LYS B 1 172 ? -2.191 32.156 8.656 1 76.62 172 LYS B CA 1
ATOM 2780 C C . LYS B 1 172 ? -0.786 32 9.227 1 76.62 172 LYS B C 1
ATOM 2782 O O . LYS B 1 172 ? 0.182 31.859 8.477 1 76.62 172 LYS B O 1
ATOM 2787 N N . ASP B 1 173 ? -0.559 31.969 10.57 1 68.25 173 ASP B N 1
ATOM 2788 C CA . ASP B 1 173 ? 0.769 31.859 11.164 1 68.25 173 ASP B CA 1
ATOM 2789 C C . ASP B 1 173 ? 1.235 30.406 11.203 1 68.25 173 ASP B C 1
ATOM 2791 O O . ASP B 1 173 ? 2.377 30.125 11.57 1 68.25 173 ASP B O 1
ATOM 2795 N N . ALA B 1 174 ? 0.373 29.625 10.859 1 56.75 174 ALA B N 1
ATOM 2796 C CA . ALA B 1 174 ? 0.687 28.203 10.953 1 56.75 174 ALA B CA 1
ATOM 2797 C C . ALA B 1 174 ? 1.568 27.75 9.797 1 56.75 174 ALA B C 1
ATOM 2799 O O . ALA B 1 174 ? 1.962 26.578 9.719 1 56.75 174 ALA B O 1
ATOM 2800 N N . GLU B 1 175 ? 1.955 28.641 8.906 1 50.84 175 GLU B N 1
ATOM 2801 C CA . GLU B 1 175 ? 2.797 28.234 7.785 1 50.84 175 GLU B CA 1
ATOM 2802 C C . GLU B 1 175 ? 4.25 28.062 8.219 1 50.84 175 GLU B C 1
ATOM 2804 O O . GLU B 1 175 ? 4.738 28.797 9.078 1 50.84 175 GLU B O 1
#

Nearest PDB structures (foldseek):
  3dxp-assembly1_A-2  TM=6.464E-01  e=8.845E+00  Cupriavidus pinatubonensis JMP134
  3lxj-assembly4_D  TM=4.467E-01  e=6.175E+00  Homo sapiens
  3dxp-assembly1_A-2  TM=6.456E-01  e=8.447E+00  Cupriavidus pinatubonensis JMP134
  3lxj-assembly4_D  TM=4.464E-01  e=5.870E+00  Homo sapiens
  3ui2-assembly1_A 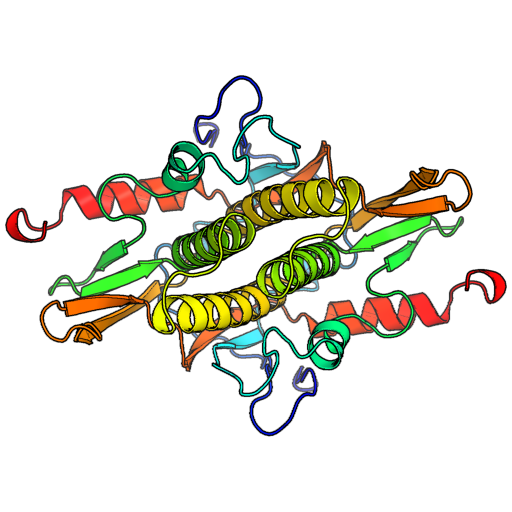 TM=3.381E-01  e=9.537E+00  Arabidopsis thaliana

Radius of gyration: 20.05 Å; Cα contacts (8 Å, |Δi|>4): 606; chains: 2; bounding box: 46×65×44 Å

Organism: Pycnoporus cinnabarinus (NCBI:txid5643)

pLDDT: mean 83.58, std 17.16, range [32.22, 97.94]

Sequence (350 aa):
MPPKHATLLSGTQTTSVTSRRTSLQALIPLSRHPRDSALTIEDSVHYLPNNSAEWHSMFPVGSGGFVRLGPRGRLFGVSMFHQLHCLDKMRRAVVEPPPSEWESWHTQHCLNYVRQMLLCASNVRLEPVKEIESHAGDKKEAKVDGLGLEHRCRDWSLLRRVAEENYLHWPKDAEMPPKHATLLSGTQTTSVTSRRTSLQALIPLSRHPRDSALTIEDSVHYLPNNSAEWHSMFPVGSGGFVRLGPRGRLFGVSMFHQLHCLDKMRRAVVEPPPSEWESWHTQHCLNYVRQMLLCASNVRLEPVKEIESHAGDKKEAKVDGLGLEHRCRDWSLLRRVAEENYLHWPKDAE

InterPro domains:
  IPR021765 Mycotoxin biosynthesis protein UstYa-like [PF11807] (39-165)
  IPR021765 Mycotoxin biosynthesis protein UstYa-like [PTHR33365] (67-171)